Protein AF-A0A9W9GB72-F1 (afdb_monomer_lite)

Foldseek 3Di:
DDLVVLVVVLVVVVVPPPDDDPVVCVVCVVVVVVSVVSVVVVVVVVVVVVVVVVPDDDDDDDDDDDDDDDDDDDDDDDDDDDDDDDDDDDDYDDDDDDDDDDDDPPPVVVCQCVLLVVLVVVCVPPVLVVVLCCVLPVPDQLQPPDPDPQPQAAVLLVLLVVCVVPVDLSSLLSVLLSLQVLQVVVQVVLCVPPVHGPLRVCLVPLPCVVPDLTCLVVVCVVVVRHHVPSVSSSVSNVLSSLLSSLCSLLVFNLLSSRCSNVVVSSVRGRSVCSNVSSVSQCVPPVSNVRRNVCRVVSVVSSVSSVVD

Organism: NCBI:txid1506179

Secondary structure (DSSP, 8-state):
--HHHHHHHHHHHHHT-TT--HHHHGGGHHHHHHHHHHHHHHHHHHHHHHHHHTS-------------------------------------------------SSHHHHSTTHHHHHHHHHHH-HHHHHHHHHHHHS---TT-S----GGGS-HHHHHHHHHHH--SHHHHHHHHHHHHHHHHHHHHHHHHHHSS-HHHHHHH-TTGGGS--TTHHHHHHHTTTT-S-HHHHHHHHHHHHHHHHHHHHHS-TTHHHHHTTTHHHHTTS-GGGHHHHHHHHHHSHHHHHHHHHTHHHHHHHHHHHHT-

Radius of gyration: 30.23 Å; chains: 1; bounding box: 96×57×76 Å

pLDDT: mean 77.35, std 20.56, range [31.19, 97.81]

Structure (mmCIF, N/CA/C/O backbone):
data_AF-A0A9W9GB72-F1
#
_entry.id   AF-A0A9W9GB72-F1
#
loop_
_atom_site.group_PDB
_atom_site.id
_atom_site.type_symbol
_atom_site.label_atom_id
_atom_site.label_alt_id
_atom_site.label_comp_id
_atom_site.label_asym_id
_atom_site.label_entity_id
_atom_site.label_seq_id
_atom_site.pdbx_PDB_ins_code
_atom_site.Cartn_x
_atom_site.Cartn_y
_atom_site.Cartn_z
_atom_site.occupancy
_atom_site.B_iso_or_equiv
_atom_site.auth_seq_id
_atom_site.auth_comp_id
_atom_site.auth_asym_id
_atom_site.auth_atom_id
_atom_site.pdbx_PDB_model_num
ATOM 1 N N . MET A 1 1 ? 32.145 22.417 34.546 1.00 51.00 1 MET A N 1
ATOM 2 C CA . MET A 1 1 ? 32.097 20.951 34.686 1.00 51.00 1 MET A CA 1
ATOM 3 C C . MET A 1 1 ? 32.916 20.355 33.568 1.00 51.00 1 MET A C 1
ATOM 5 O O . MET A 1 1 ? 32.681 20.709 32.418 1.00 51.00 1 MET A O 1
ATOM 9 N N . SER A 1 2 ? 33.914 19.546 33.909 1.00 64.12 2 SER A N 1
ATOM 10 C CA . SER A 1 2 ? 34.698 18.810 32.913 1.00 64.12 2 SER A CA 1
ATOM 11 C C . SER A 1 2 ? 33.844 17.694 32.295 1.00 64.12 2 SER A C 1
ATOM 13 O O . SER A 1 2 ? 32.962 17.154 32.960 1.00 64.12 2 SER A O 1
ATOM 15 N N . GLU A 1 3 ? 34.085 17.331 31.032 1.00 53.12 3 GLU A N 1
ATOM 16 C CA . GLU A 1 3 ? 33.365 16.229 30.359 1.00 53.12 3 GLU A CA 1
ATOM 17 C C . GLU A 1 3 ? 33.449 14.914 31.154 1.00 53.12 3 GLU A C 1
ATOM 19 O O . GLU A 1 3 ? 32.506 14.130 31.175 1.00 53.12 3 GLU A O 1
ATOM 24 N N . ILE A 1 4 ? 34.542 14.717 31.895 1.00 58.94 4 ILE A N 1
ATOM 25 C CA . ILE A 1 4 ? 34.758 13.560 32.768 1.00 58.94 4 ILE A CA 1
ATOM 26 C C . ILE A 1 4 ? 33.803 13.577 33.972 1.00 58.94 4 ILE A C 1
ATOM 28 O O . ILE A 1 4 ? 33.240 12.538 34.308 1.00 58.94 4 ILE A O 1
ATOM 32 N N . GLU A 1 5 ? 33.551 14.734 34.590 1.00 60.41 5 GLU A N 1
ATOM 33 C CA . GLU A 1 5 ? 32.570 14.845 35.685 1.00 60.41 5 GLU A CA 1
ATOM 34 C C . GLU A 1 5 ? 31.154 14.508 35.212 1.00 60.41 5 GLU A C 1
ATOM 36 O O . GLU A 1 5 ? 30.420 13.822 35.921 1.00 60.41 5 GLU A O 1
ATOM 41 N N . ALA A 1 6 ? 30.785 14.929 33.998 1.00 55.88 6 ALA A N 1
ATOM 42 C CA . ALA A 1 6 ? 29.478 14.620 33.423 1.00 55.88 6 ALA A CA 1
ATOM 43 C C . ALA A 1 6 ? 29.297 13.109 33.185 1.00 55.88 6 ALA A C 1
ATOM 45 O O . ALA A 1 6 ? 28.228 12.563 33.462 1.00 55.88 6 ALA A O 1
ATOM 46 N N . ILE A 1 7 ? 30.352 12.421 32.735 1.00 58.16 7 ILE A N 1
ATOM 47 C CA . ILE A 1 7 ? 30.353 10.966 32.523 1.00 58.16 7 ILE A CA 1
ATOM 48 C C . ILE A 1 7 ? 30.272 10.216 33.857 1.00 58.16 7 ILE A C 1
ATOM 50 O O . ILE A 1 7 ? 29.479 9.284 33.994 1.00 58.16 7 ILE A O 1
ATOM 54 N N . VAL A 1 8 ? 31.041 10.634 34.865 1.00 67.50 8 VAL A N 1
ATOM 55 C CA . VAL A 1 8 ? 31.007 10.018 36.202 1.00 67.50 8 VAL A CA 1
ATOM 56 C C . VAL A 1 8 ? 29.630 10.192 36.844 1.00 67.50 8 VAL A C 1
ATOM 58 O O . VAL A 1 8 ? 29.076 9.237 37.388 1.00 67.50 8 VAL A O 1
ATOM 61 N N . GLN A 1 9 ? 29.029 11.375 36.715 1.00 63.25 9 GLN A N 1
ATOM 62 C CA . GLN A 1 9 ? 27.701 11.652 37.253 1.00 63.25 9 GLN A CA 1
ATOM 63 C C . GLN A 1 9 ? 26.606 10.854 36.529 1.00 63.25 9 GLN A C 1
ATOM 65 O O . GLN A 1 9 ? 25.718 10.310 37.182 1.00 63.25 9 GLN A O 1
ATOM 70 N N . ALA A 1 10 ? 26.694 10.713 35.204 1.00 58.53 10 ALA A N 1
ATOM 71 C CA . ALA A 1 10 ? 25.788 9.870 34.426 1.00 58.53 10 ALA A CA 1
ATOM 72 C C . ALA A 1 10 ? 25.896 8.390 34.819 1.00 58.53 10 ALA A C 1
ATOM 74 O O . ALA A 1 10 ? 24.885 7.728 35.041 1.00 58.53 10 ALA A O 1
ATOM 75 N N . THR A 1 11 ? 27.120 7.887 34.978 1.00 63.50 11 THR A N 1
ATOM 76 C CA . THR A 1 11 ? 27.374 6.488 35.353 1.00 63.50 11 THR A CA 1
ATOM 77 C C . THR A 1 11 ? 26.864 6.186 36.765 1.00 63.50 11 THR A C 1
ATOM 79 O O . THR A 1 11 ? 26.326 5.109 37.004 1.00 63.50 11 THR A O 1
ATOM 82 N N . HIS A 1 12 ? 26.972 7.148 37.689 1.00 67.06 12 HIS A N 1
ATOM 83 C CA . HIS A 1 12 ? 26.445 7.028 39.050 1.00 67.06 12 HIS A CA 1
ATOM 84 C C . HIS A 1 12 ? 24.910 7.033 39.104 1.00 67.06 12 HIS A C 1
ATOM 86 O O . HIS A 1 12 ? 24.323 6.287 39.882 1.00 67.06 12 HIS A O 1
ATOM 92 N N . VAL A 1 13 ? 24.248 7.833 38.258 1.00 61.31 13 VAL A N 1
ATOM 93 C CA . VAL A 1 13 ? 22.780 7.810 38.139 1.00 61.31 13 VAL A CA 1
ATOM 94 C C . VAL A 1 13 ? 22.313 6.472 37.572 1.00 61.31 13 VAL A C 1
ATOM 96 O O . VAL A 1 13 ? 21.378 5.892 38.107 1.00 61.31 13 VAL A O 1
ATOM 99 N N . LEU A 1 14 ? 22.982 5.961 36.534 1.00 60.62 14 LEU A N 1
ATOM 100 C CA . LEU A 1 14 ? 22.607 4.713 35.863 1.00 60.62 14 LEU A CA 1
ATOM 101 C C . LEU A 1 14 ? 22.864 3.466 36.724 1.00 60.62 14 LEU A C 1
ATOM 103 O O . LEU A 1 14 ? 22.078 2.521 36.674 1.00 60.62 14 LEU A O 1
ATOM 107 N N . SER A 1 15 ? 23.917 3.459 37.549 1.00 63.50 15 SER A N 1
ATOM 108 C CA . SER A 1 15 ? 24.237 2.322 38.425 1.00 63.50 15 SER A CA 1
ATOM 109 C C . SER A 1 15 ? 23.285 2.164 39.617 1.00 63.50 15 SER A C 1
ATOM 111 O O . SER A 1 15 ? 23.251 1.097 40.227 1.00 63.50 15 SER A O 1
ATOM 113 N N . GLY A 1 16 ? 22.477 3.187 39.922 1.00 58.75 16 GLY A N 1
ATOM 114 C CA . GLY A 1 16 ? 21.426 3.135 40.940 1.00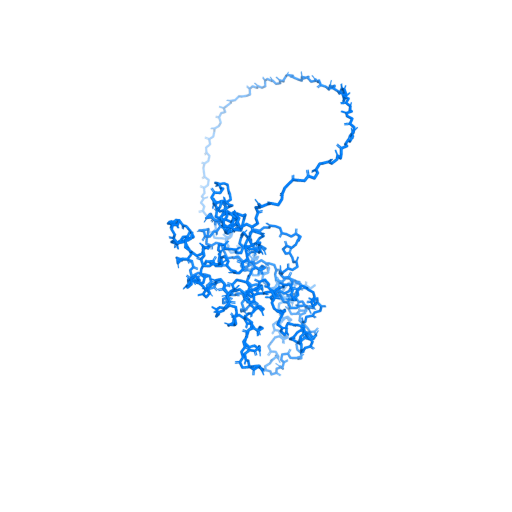 58.75 16 GLY A CA 1
ATOM 115 C C . GLY A 1 16 ? 20.066 2.615 40.450 1.00 58.75 16 GLY A C 1
ATOM 116 O O . GLY A 1 16 ? 19.172 2.431 41.271 1.00 58.75 16 GLY A O 1
ATOM 117 N N . LEU A 1 17 ? 19.878 2.373 39.144 1.00 63.66 17 LEU A N 1
ATOM 118 C CA . LEU A 1 17 ? 18.561 2.091 38.540 1.00 63.66 17 LEU A CA 1
ATOM 119 C C . LEU A 1 17 ? 18.172 0.598 38.522 1.00 63.66 17 LEU A C 1
ATOM 121 O O . LEU A 1 17 ? 17.411 0.178 37.653 1.00 63.66 17 LEU A O 1
ATOM 125 N N . SER A 1 18 ? 18.677 -0.237 39.436 1.00 55.97 18 SER A N 1
ATOM 126 C CA . SER A 1 18 ? 18.519 -1.699 39.323 1.00 55.97 18 SER A CA 1
ATOM 127 C C . SER A 1 18 ? 17.080 -2.224 39.454 1.00 55.97 18 SER A C 1
ATOM 129 O O . SER A 1 18 ? 16.856 -3.394 39.154 1.00 55.97 18 SER A O 1
ATOM 131 N N . VAL A 1 19 ? 16.095 -1.393 39.820 1.00 59.12 19 VAL A N 1
ATOM 132 C CA . VAL A 1 19 ? 14.662 -1.742 39.784 1.00 59.12 19 VAL A CA 1
ATOM 133 C C . VAL A 1 19 ? 13.815 -0.481 39.564 1.00 59.12 19 VAL A C 1
ATOM 135 O O . VAL A 1 19 ? 13.293 0.090 40.518 1.00 59.12 19 VAL A O 1
ATOM 138 N N . ILE A 1 20 ? 13.689 -0.005 38.324 1.00 57.97 20 ILE A N 1
ATOM 139 C CA . ILE A 1 20 ? 12.803 1.126 38.003 1.00 57.97 20 ILE A CA 1
ATOM 140 C C . ILE A 1 20 ? 11.888 0.743 36.841 1.00 57.97 20 ILE A C 1
ATOM 142 O O . ILE A 1 20 ? 12.339 0.216 35.824 1.00 57.97 20 ILE A O 1
ATOM 146 N N . ASN A 1 21 ? 10.587 0.975 37.017 1.00 61.31 21 ASN A N 1
ATOM 147 C CA . ASN A 1 21 ? 9.590 0.744 35.983 1.00 61.31 21 ASN A CA 1
ATOM 148 C C . ASN A 1 21 ? 9.793 1.781 34.867 1.00 61.31 21 ASN A C 1
ATOM 150 O O . ASN A 1 21 ? 10.059 2.946 35.145 1.00 61.31 21 ASN A O 1
ATOM 154 N N . ILE A 1 22 ? 9.650 1.387 33.599 1.00 59.00 22 ILE A N 1
ATOM 155 C CA . ILE A 1 22 ? 9.826 2.273 32.430 1.00 59.00 22 ILE A CA 1
ATOM 156 C C . ILE A 1 22 ? 8.974 3.554 32.555 1.00 59.00 22 ILE A C 1
ATOM 158 O O . ILE A 1 22 ? 9.394 4.626 32.123 1.00 59.00 22 ILE A O 1
ATOM 162 N N . GLN A 1 23 ? 7.819 3.459 33.223 1.00 62.88 23 GLN A N 1
ATOM 163 C CA . GLN A 1 23 ? 6.937 4.587 33.550 1.00 62.88 23 GLN A CA 1
ATOM 164 C C . GLN A 1 23 ? 7.628 5.691 34.376 1.00 62.88 23 GLN A C 1
ATOM 166 O O . GLN A 1 23 ? 7.399 6.874 34.132 1.00 62.88 23 GLN A O 1
ATOM 171 N N . ASP A 1 24 ? 8.521 5.332 35.299 1.00 59.66 24 ASP A N 1
ATOM 172 C CA . ASP A 1 24 ? 9.206 6.278 36.192 1.00 59.66 24 ASP A CA 1
ATOM 173 C C . ASP A 1 24 ? 10.352 7.028 35.484 1.00 59.66 24 ASP A C 1
ATOM 175 O O . ASP A 1 24 ? 10.862 8.033 35.984 1.00 59.66 24 ASP A O 1
ATOM 179 N N . LEU A 1 25 ? 10.763 6.551 34.302 1.00 60.84 25 LEU A N 1
ATOM 180 C CA . LEU A 1 25 ? 11.842 7.132 33.499 1.00 60.84 25 LEU A CA 1
ATOM 181 C C . LEU A 1 25 ? 11.336 8.135 32.451 1.00 60.84 25 LEU A C 1
ATOM 183 O O . LEU A 1 25 ? 12.127 8.949 31.968 1.00 60.84 25 LEU A O 1
ATOM 187 N N . LEU A 1 26 ? 10.032 8.137 32.144 1.00 63.62 26 LEU A N 1
ATOM 188 C CA . LEU A 1 26 ? 9.411 9.045 31.168 1.00 63.62 26 LEU A CA 1
ATOM 189 C C . LEU A 1 26 ? 9.708 10.535 31.435 1.00 63.62 26 LEU A C 1
ATOM 191 O O . LEU A 1 26 ? 10.087 11.236 30.493 1.00 63.62 26 LEU A O 1
ATOM 195 N N . PRO A 1 27 ? 9.649 11.051 32.682 1.00 68.56 27 PRO A N 1
ATOM 196 C CA . PRO A 1 27 ? 9.966 12.458 32.948 1.00 68.56 27 PRO A CA 1
ATOM 197 C C . PRO A 1 27 ? 11.437 12.820 32.688 1.00 68.56 27 PRO A C 1
ATOM 199 O O . PRO A 1 27 ? 11.771 13.993 32.510 1.00 68.56 27 PRO A O 1
ATOM 202 N N . TYR A 1 28 ? 12.327 11.825 32.675 1.00 60.66 28 TYR A N 1
ATOM 203 C CA . TYR A 1 28 ? 13.770 12.002 32.528 1.00 60.66 28 TYR A CA 1
ATOM 204 C C . TYR A 1 28 ? 14.277 11.670 31.120 1.00 60.66 28 TYR A C 1
ATOM 206 O O . TYR A 1 28 ? 15.471 11.841 30.869 1.00 60.66 28 TYR A O 1
ATOM 214 N N . GLN A 1 29 ? 13.397 11.268 30.195 1.00 69.69 29 GLN A N 1
ATOM 215 C CA . GLN A 1 29 ? 13.743 10.827 28.839 1.00 69.69 29 GLN A CA 1
ATOM 216 C C . GLN A 1 29 ? 14.656 11.823 28.111 1.00 69.69 29 GLN A C 1
ATOM 218 O O . GLN A 1 29 ? 15.765 11.472 27.718 1.00 69.69 29 GLN A O 1
ATOM 223 N N . ASN A 1 30 ? 14.261 13.097 28.041 1.00 64.75 30 ASN A N 1
ATOM 224 C CA . ASN A 1 30 ? 15.061 14.140 27.388 1.00 64.75 30 ASN A CA 1
ATOM 225 C C . ASN A 1 30 ? 16.452 14.309 28.020 1.00 64.75 30 ASN A C 1
ATOM 227 O O . ASN A 1 30 ? 17.424 14.637 27.339 1.00 64.75 30 ASN A O 1
ATOM 231 N N . LYS A 1 31 ? 16.564 14.099 29.338 1.00 66.19 31 LYS A N 1
ATOM 232 C CA . LYS A 1 31 ? 17.837 14.205 30.057 1.00 66.19 31 LYS A CA 1
ATOM 233 C C . LYS A 1 31 ? 18.728 12.998 29.759 1.00 66.19 31 LYS A C 1
ATOM 235 O O . LYS A 1 31 ? 19.913 13.193 29.517 1.00 66.19 31 LYS A O 1
ATOM 240 N N . LEU A 1 32 ? 18.153 11.796 29.710 1.00 71.06 32 LEU A N 1
ATOM 241 C CA . LEU A 1 32 ? 18.848 10.557 29.353 1.00 71.06 32 LEU A CA 1
ATOM 242 C C . LEU A 1 32 ? 19.325 10.569 27.895 1.00 71.06 32 LEU A C 1
ATOM 244 O O . LEU A 1 32 ? 20.489 10.272 27.641 1.00 71.06 32 LEU A O 1
ATOM 248 N N . GLU A 1 33 ? 18.484 10.998 26.954 1.00 73.69 33 GLU A N 1
ATOM 249 C CA . GLU A 1 33 ? 18.849 11.136 25.537 1.00 73.69 33 GLU A CA 1
ATOM 250 C C . GLU A 1 33 ? 19.964 12.167 25.330 1.00 73.69 33 GLU A C 1
ATOM 252 O O . GLU A 1 33 ? 20.905 11.940 24.568 1.00 73.69 33 GLU A O 1
ATOM 257 N N . ASN A 1 34 ? 19.906 13.298 26.040 1.00 71.31 34 ASN A N 1
ATOM 258 C CA . ASN A 1 34 ? 20.969 14.295 25.972 1.00 71.31 34 ASN A CA 1
ATOM 259 C C . ASN A 1 34 ? 22.286 13.755 26.557 1.00 71.31 34 ASN A C 1
ATOM 261 O O . ASN A 1 34 ? 23.353 13.971 25.986 1.00 71.31 34 ASN A O 1
ATOM 265 N N . THR A 1 35 ? 22.222 13.006 27.661 1.00 72.12 35 THR A N 1
ATOM 266 C CA . THR A 1 35 ? 23.387 12.328 28.243 1.00 72.12 35 THR A CA 1
ATOM 267 C C . THR A 1 35 ? 23.973 11.279 27.295 1.00 72.12 35 THR A C 1
ATOM 269 O O . THR A 1 35 ? 25.194 11.230 27.143 1.00 72.12 35 THR A O 1
ATOM 272 N N . LEU A 1 36 ? 23.136 10.499 26.607 1.00 75.69 36 LEU A N 1
ATOM 273 C CA . LEU A 1 36 ? 23.572 9.524 25.605 1.00 75.69 36 LEU A CA 1
ATOM 274 C C . LEU A 1 36 ? 24.300 10.211 24.440 1.00 75.69 36 LEU A C 1
ATOM 276 O O . LEU A 1 36 ? 25.423 9.836 24.116 1.00 75.69 36 LEU A O 1
ATOM 280 N N . ARG A 1 37 ? 23.736 11.297 23.895 1.00 74.56 37 ARG A N 1
ATOM 281 C CA . ARG A 1 37 ? 24.378 12.085 22.826 1.00 74.56 37 ARG A CA 1
ATOM 282 C C . ARG A 1 37 ? 25.728 12.668 23.241 1.00 74.56 37 ARG A C 1
ATOM 284 O O . ARG A 1 37 ? 26.631 12.786 22.414 1.00 74.56 37 ARG A O 1
ATOM 291 N N . ILE A 1 38 ? 25.870 13.079 24.503 1.00 73.94 38 ILE A N 1
ATOM 292 C CA . ILE A 1 38 ? 27.152 13.560 25.037 1.00 73.94 38 ILE A CA 1
ATOM 293 C C . ILE A 1 38 ? 28.161 12.408 25.077 1.00 73.94 38 ILE A C 1
ATOM 295 O O . ILE A 1 38 ? 29.280 12.577 24.599 1.00 73.94 38 ILE A O 1
ATOM 299 N N . LEU A 1 39 ? 27.755 11.235 25.573 1.00 69.81 39 LEU A N 1
ATOM 300 C CA . LEU A 1 39 ? 28.609 10.047 25.630 1.00 69.81 39 LEU A CA 1
ATOM 301 C C . LEU A 1 39 ? 29.078 9.607 24.240 1.00 69.81 39 LEU A C 1
ATOM 303 O O . LEU A 1 39 ? 30.273 9.394 24.057 1.00 69.81 39 LEU A O 1
ATOM 307 N N . GLU A 1 40 ? 28.179 9.537 23.259 1.00 77.81 40 GLU A N 1
ATOM 308 C CA . GLU A 1 40 ? 28.503 9.170 21.873 1.00 77.81 40 GLU A CA 1
ATOM 309 C C . GLU A 1 40 ? 29.536 10.124 21.262 1.00 77.81 40 GLU A C 1
ATOM 311 O O . GLU A 1 40 ? 30.558 9.686 20.731 1.00 77.81 40 GLU A O 1
ATOM 316 N N . ARG A 1 41 ? 29.339 11.440 21.423 1.00 75.19 41 ARG A N 1
ATOM 317 C CA . ARG A 1 41 ? 30.297 12.451 20.946 1.00 75.19 41 ARG A CA 1
ATOM 318 C C . ARG A 1 41 ? 31.658 12.330 21.623 1.00 75.19 41 ARG A C 1
ATOM 320 O O . ARG A 1 41 ? 32.685 12.478 20.958 1.00 75.19 41 ARG A O 1
ATOM 327 N N . SER A 1 42 ? 31.686 12.069 22.928 1.00 72.75 42 SER A N 1
ATOM 328 C CA . SER A 1 42 ? 32.937 11.862 23.659 1.00 72.75 42 SER A CA 1
ATOM 329 C C . SER A 1 42 ? 33.659 10.594 23.191 1.00 72.75 42 SER A C 1
ATOM 331 O O . SER A 1 42 ? 34.879 10.612 23.027 1.00 72.75 42 SER A O 1
ATOM 333 N N . LEU A 1 43 ? 32.924 9.517 22.905 1.00 74.06 43 LEU A N 1
ATOM 334 C CA . LEU A 1 43 ? 33.476 8.256 22.404 1.00 74.06 43 LEU A CA 1
ATOM 335 C C . LEU A 1 43 ? 34.063 8.419 20.994 1.00 74.06 43 LEU A C 1
ATOM 337 O O . LEU A 1 43 ? 35.201 8.013 20.748 1.00 74.06 43 LEU A O 1
ATOM 341 N N . GLU A 1 44 ? 33.358 9.122 20.104 1.00 77.19 44 GLU A N 1
ATOM 342 C CA . GLU A 1 44 ? 33.871 9.492 18.780 1.00 77.19 44 GLU A CA 1
ATOM 343 C C . GLU A 1 44 ? 35.139 10.352 18.869 1.00 77.19 44 GLU A C 1
ATOM 345 O O . GLU A 1 44 ? 36.095 10.151 18.113 1.00 77.19 44 GLU A O 1
ATOM 350 N N . ALA A 1 45 ? 35.181 11.311 19.799 1.00 74.56 45 ALA A N 1
ATOM 351 C CA . ALA A 1 45 ? 36.346 12.165 20.004 1.00 74.56 45 ALA A CA 1
ATOM 352 C C . ALA A 1 45 ? 37.571 11.365 20.485 1.00 74.56 45 ALA A C 1
ATOM 354 O O . ALA A 1 45 ? 38.688 11.601 20.010 1.00 74.56 45 ALA A O 1
ATOM 355 N N . ILE A 1 46 ? 37.372 10.386 21.374 1.00 75.00 46 ILE A N 1
ATOM 356 C CA . ILE A 1 46 ? 38.424 9.466 21.836 1.00 75.00 46 ILE A CA 1
ATOM 357 C C . ILE A 1 46 ? 38.925 8.596 20.675 1.00 75.00 46 ILE A C 1
ATOM 359 O O . ILE A 1 46 ? 40.135 8.470 20.475 1.00 75.00 46 ILE A O 1
ATOM 363 N N . GLN A 1 47 ? 38.019 8.054 19.860 1.00 74.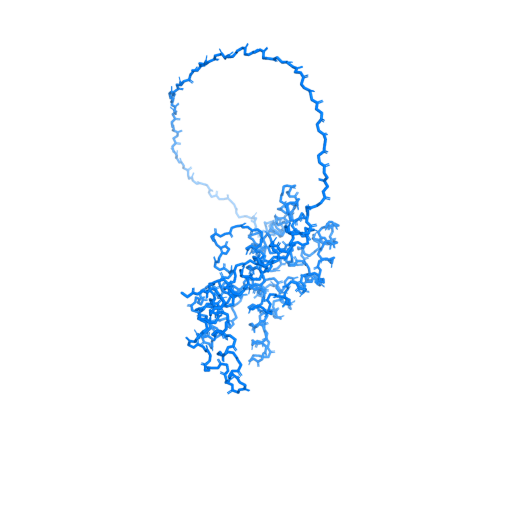44 47 GLN A N 1
ATOM 364 C CA . GLN A 1 47 ? 38.363 7.190 18.728 1.00 74.44 47 GLN A CA 1
ATOM 365 C C . GLN A 1 47 ? 39.125 7.949 17.626 1.00 74.44 47 GLN A C 1
ATOM 367 O O . GLN A 1 47 ? 40.108 7.442 17.073 1.00 74.44 47 GLN A O 1
ATOM 372 N N . ARG A 1 48 ? 38.756 9.212 17.365 1.00 75.94 48 ARG A N 1
ATOM 373 C CA . ARG A 1 48 ? 39.505 10.105 16.461 1.00 75.94 48 ARG A CA 1
ATOM 374 C C . ARG A 1 48 ? 40.902 10.428 16.995 1.00 75.94 48 ARG A C 1
ATOM 376 O O . ARG A 1 48 ? 41.860 10.386 16.225 1.00 75.94 48 ARG A O 1
ATOM 383 N N . ARG A 1 49 ? 41.054 10.688 18.301 1.00 73.50 49 ARG A N 1
ATOM 384 C CA . ARG A 1 49 ? 42.375 10.922 18.922 1.00 73.50 49 ARG A CA 1
ATOM 385 C C . ARG A 1 49 ? 43.266 9.677 18.893 1.00 73.50 49 ARG A C 1
ATOM 387 O O . ARG A 1 49 ? 44.451 9.792 18.594 1.00 73.50 49 ARG A O 1
ATOM 394 N N . SER A 1 50 ? 42.704 8.491 19.128 1.00 67.38 50 SER A N 1
ATOM 395 C CA . SER A 1 50 ? 43.423 7.210 19.025 1.00 67.38 50 SER A CA 1
ATOM 396 C C . SER A 1 50 ? 43.928 6.938 17.596 1.00 67.38 50 SER A C 1
ATOM 398 O O . SER A 1 50 ? 45.064 6.496 17.399 1.00 67.38 50 SER A O 1
ATOM 400 N N . SER A 1 51 ? 43.130 7.310 16.590 1.00 68.56 51 SER A N 1
ATOM 401 C CA . SER A 1 51 ? 43.492 7.184 15.171 1.00 68.56 51 SER A CA 1
ATOM 402 C C . SER A 1 51 ? 44.620 8.140 14.756 1.00 68.56 51 SER A C 1
ATOM 404 O O . SER A 1 51 ? 45.463 7.781 13.938 1.00 68.56 51 SER A O 1
ATOM 406 N N . GLN A 1 52 ? 44.691 9.339 15.347 1.00 60.47 52 GLN A N 1
ATOM 407 C CA . GLN A 1 52 ? 45.768 10.304 15.083 1.00 60.47 52 GLN A CA 1
ATOM 408 C C . GLN A 1 52 ? 47.097 9.935 15.759 1.00 60.47 52 GLN A C 1
ATOM 410 O O . GLN A 1 52 ? 48.159 10.194 15.197 1.00 60.47 52 GLN A O 1
ATOM 415 N N . LEU A 1 53 ? 47.058 9.283 16.924 1.00 56.03 53 LEU A N 1
ATOM 416 C CA . LEU A 1 53 ? 48.260 8.806 17.623 1.00 56.03 53 LEU A CA 1
ATOM 417 C C . LEU A 1 53 ? 48.917 7.593 16.940 1.00 56.03 53 LEU A C 1
ATOM 419 O O . LEU A 1 53 ? 50.108 7.365 17.124 1.00 56.03 53 LEU A O 1
ATOM 423 N N . SER A 1 54 ? 48.174 6.858 16.107 1.00 53.44 54 SER A N 1
ATOM 424 C CA . SER A 1 54 ? 48.669 5.666 15.397 1.00 53.44 54 SER A CA 1
ATOM 425 C C . SER A 1 54 ? 49.274 5.968 14.012 1.00 53.44 54 SER A C 1
ATOM 427 O O . SER A 1 54 ? 49.801 5.069 13.362 1.00 53.44 54 SER A O 1
ATOM 429 N N . GLY A 1 55 ? 49.207 7.223 13.544 1.00 49.84 55 GLY A N 1
ATOM 430 C CA . GLY A 1 55 ? 49.540 7.611 12.165 1.00 49.84 55 GLY A CA 1
ATOM 431 C C . GLY A 1 55 ? 50.873 8.336 11.942 1.00 49.84 55 GLY A C 1
ATOM 432 O O . GLY A 1 55 ? 51.120 8.775 10.823 1.00 49.84 55 GLY A O 1
ATOM 433 N N . SER A 1 56 ? 51.736 8.499 12.951 1.00 42.72 56 SER A N 1
ATOM 434 C CA . SER A 1 56 ? 52.950 9.324 12.815 1.00 42.72 56 SER A CA 1
ATOM 435 C C . SER A 1 56 ? 54.224 8.616 13.272 1.00 42.72 56 SER A C 1
ATOM 437 O O . SER A 1 56 ? 54.739 8.880 14.352 1.00 42.72 56 SER A O 1
ATOM 439 N N . VAL A 1 57 ? 54.765 7.751 12.407 1.00 44.09 57 VAL A N 1
ATOM 440 C CA . VAL A 1 57 ? 56.217 7.536 12.293 1.00 44.09 57 VAL A CA 1
ATOM 441 C C . VAL A 1 57 ? 56.560 7.268 10.825 1.00 44.09 57 VAL A C 1
ATOM 443 O O . VAL A 1 57 ? 56.382 6.155 10.338 1.00 44.09 57 VAL A O 1
ATOM 446 N N . LYS A 1 58 ? 57.104 8.270 10.125 1.00 37.09 58 LYS A N 1
ATOM 447 C CA . LYS A 1 58 ? 58.221 8.066 9.184 1.00 37.09 58 LYS A CA 1
ATOM 448 C C . LYS A 1 58 ? 58.951 9.386 8.886 1.00 37.09 58 LYS A C 1
ATOM 450 O O . LYS A 1 58 ? 58.289 10.418 8.786 1.00 37.09 58 LYS A O 1
ATOM 455 N N . PRO A 1 59 ? 60.294 9.380 8.768 1.00 42.56 59 PRO A N 1
ATOM 456 C CA . PRO A 1 59 ? 61.094 10.595 8.702 1.00 42.56 59 PRO A CA 1
ATOM 457 C C . PRO A 1 59 ? 61.249 11.137 7.275 1.00 42.56 59 PRO A C 1
ATOM 459 O O . PRO A 1 59 ? 61.259 10.399 6.293 1.00 42.56 59 PRO A O 1
ATOM 462 N N . SER A 1 60 ? 61.411 12.458 7.240 1.00 39.53 60 SER A N 1
ATOM 463 C CA . SER A 1 60 ? 61.783 13.352 6.138 1.00 39.53 60 SER A CA 1
ATOM 464 C C . SER A 1 60 ? 62.962 12.875 5.281 1.00 39.53 60 SER A C 1
ATOM 466 O O . SER A 1 60 ? 63.895 12.305 5.831 1.00 39.53 60 SER A O 1
ATOM 468 N N . LEU A 1 61 ? 62.960 13.237 3.987 1.00 35.84 61 LEU A N 1
ATOM 469 C CA . LEU A 1 61 ? 64.103 13.838 3.273 1.00 35.84 61 LEU A CA 1
ATOM 470 C C . LEU A 1 61 ? 63.611 14.527 1.972 1.00 35.84 61 LEU A C 1
ATOM 472 O O . LEU A 1 61 ? 63.124 13.888 1.044 1.00 35.84 61 LEU A O 1
ATOM 476 N N . ARG A 1 62 ? 63.724 15.862 1.935 1.00 38.97 62 ARG A N 1
ATOM 477 C CA . ARG A 1 62 ? 63.768 16.746 0.737 1.00 38.97 62 ARG A CA 1
ATOM 478 C C . ARG A 1 62 ? 65.185 16.655 0.100 1.00 38.97 62 ARG A C 1
ATOM 480 O O . ARG A 1 62 ? 66.041 16.142 0.827 1.00 38.97 62 ARG A O 1
ATOM 487 N N . PRO A 1 63 ? 65.529 17.191 -1.115 1.00 51.84 63 PRO A N 1
ATOM 488 C CA . PRO A 1 63 ? 65.165 18.554 -1.576 1.00 51.84 63 PRO A CA 1
ATOM 489 C C . PRO A 1 63 ? 65.1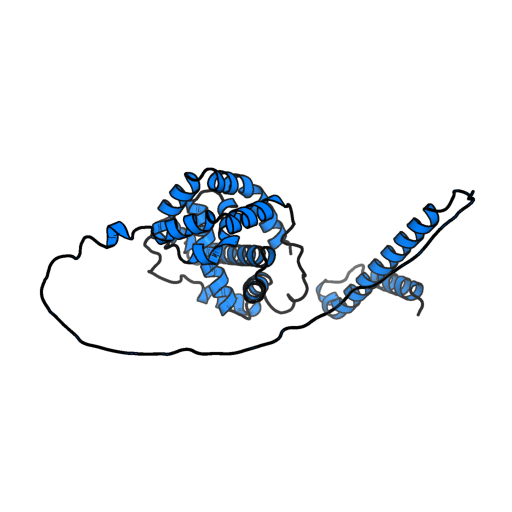81 18.917 -3.106 1.00 51.84 63 PRO A C 1
ATOM 491 O O . PRO A 1 63 ? 65.583 18.136 -3.957 1.00 51.84 63 PRO A O 1
ATOM 494 N N . TYR A 1 64 ? 64.814 20.192 -3.361 1.00 31.33 64 TYR A N 1
ATOM 495 C CA . TYR A 1 64 ? 65.123 21.136 -4.475 1.00 31.33 64 TYR A CA 1
ATOM 496 C C . TYR A 1 64 ? 64.184 21.335 -5.704 1.00 31.33 64 TYR A C 1
ATOM 498 O O . TYR A 1 64 ? 63.855 20.413 -6.439 1.00 31.33 64 TYR A O 1
ATOM 506 N N . SER A 1 65 ? 63.803 22.620 -5.875 1.00 36.84 65 SER A N 1
ATOM 507 C CA . SER A 1 65 ? 63.038 23.366 -6.920 1.00 36.84 65 SER A CA 1
ATOM 508 C C . SER A 1 65 ? 63.921 23.737 -8.152 1.00 36.84 65 SER A C 1
ATOM 510 O O . SER A 1 65 ? 65.029 23.200 -8.179 1.00 36.84 65 SER A O 1
ATOM 512 N N . PRO A 1 66 ? 63.616 24.686 -9.100 1.00 51.00 66 PRO A N 1
ATOM 513 C CA . PRO A 1 66 ? 62.468 25.608 -9.381 1.00 51.00 66 PRO A CA 1
ATOM 514 C C . PRO A 1 66 ? 62.005 25.557 -10.884 1.00 51.00 66 PRO A C 1
ATOM 516 O O . PRO A 1 66 ? 62.501 24.722 -11.627 1.00 51.00 66 PRO A O 1
ATOM 519 N N . THR A 1 67 ? 61.037 26.284 -11.476 1.00 31.19 67 THR A N 1
ATOM 520 C CA . THR A 1 67 ? 60.849 27.734 -11.820 1.00 31.19 67 THR A CA 1
ATOM 521 C C . THR A 1 67 ? 59.693 27.725 -12.877 1.00 31.19 67 THR A C 1
ATOM 523 O O . THR A 1 67 ? 59.640 26.764 -13.637 1.00 31.19 67 THR A O 1
ATOM 526 N N . SER A 1 68 ? 58.655 28.572 -12.972 1.00 32.88 68 SER A N 1
ATOM 527 C CA . SER A 1 68 ? 58.582 29.969 -13.453 1.00 32.88 68 SER A CA 1
ATOM 528 C C . SER A 1 68 ? 57.097 30.322 -13.737 1.00 32.88 68 SER A C 1
ATOM 530 O O . SER A 1 68 ? 56.371 29.492 -14.280 1.00 32.88 68 SER A O 1
ATOM 532 N N . SER A 1 69 ? 56.673 31.550 -13.414 1.00 37.81 69 SER A N 1
ATOM 533 C CA . SER A 1 69 ? 55.442 32.257 -13.873 1.00 37.81 69 SER A CA 1
ATOM 534 C C . SER A 1 69 ? 55.657 32.862 -15.299 1.00 37.81 69 SER A C 1
ATOM 536 O O . SER A 1 69 ? 56.771 32.658 -15.792 1.00 37.81 69 SER A O 1
ATOM 538 N N . PRO A 1 70 ? 54.757 33.650 -15.970 1.00 50.62 70 PRO A N 1
ATOM 539 C CA . PRO A 1 70 ? 53.511 34.325 -15.524 1.00 50.62 70 PRO A CA 1
ATOM 540 C C . PRO A 1 70 ? 52.298 34.401 -16.519 1.00 50.62 70 PRO A C 1
ATOM 542 O O . PRO A 1 70 ? 52.378 33.935 -17.649 1.00 50.62 70 PRO A O 1
ATOM 545 N N . ASP A 1 71 ? 51.197 34.994 -16.007 1.00 41.31 71 ASP A N 1
ATOM 546 C CA . ASP A 1 71 ? 49.978 35.678 -16.560 1.00 41.31 71 ASP A CA 1
ATOM 547 C C . ASP A 1 71 ? 49.971 36.197 -18.035 1.00 41.31 71 ASP A C 1
ATOM 549 O O . ASP A 1 71 ? 51.060 36.257 -18.603 1.00 41.31 71 ASP A O 1
ATOM 553 N N . PRO A 1 72 ? 48.847 36.678 -18.677 1.00 53.00 72 PRO A N 1
ATOM 554 C CA . PRO A 1 72 ? 47.631 37.324 -18.101 1.00 53.00 72 PRO A CA 1
ATOM 555 C C . PRO A 1 72 ? 46.234 37.159 -18.814 1.00 53.00 72 PRO A C 1
ATOM 557 O O . PRO A 1 72 ? 46.134 36.930 -20.011 1.00 53.00 72 PRO A O 1
ATOM 560 N N . GLN A 1 73 ? 45.159 37.396 -18.036 1.00 43.66 73 GLN A N 1
ATOM 561 C CA . GLN A 1 73 ? 43.896 38.171 -18.258 1.00 43.66 73 GLN A CA 1
ATOM 562 C C . GLN A 1 73 ? 42.964 38.119 -19.528 1.00 43.66 73 GLN A C 1
ATOM 564 O O . GLN A 1 73 ? 43.361 37.678 -20.599 1.00 43.66 73 GLN A O 1
ATOM 569 N N . PRO A 1 74 ? 41.676 38.568 -19.380 1.00 64.12 74 PRO A N 1
ATOM 570 C CA . PRO A 1 74 ? 40.498 38.283 -20.233 1.00 64.12 74 PRO A CA 1
ATOM 571 C C . PRO A 1 74 ? 40.128 39.434 -21.209 1.00 64.12 74 PRO A C 1
ATOM 573 O O . PRO A 1 74 ? 40.901 40.383 -21.334 1.00 64.12 74 PRO A O 1
ATOM 576 N N . PRO A 1 75 ? 38.939 39.421 -21.868 1.00 52.91 75 PRO A N 1
ATOM 577 C CA . PRO A 1 75 ? 37.920 40.396 -21.436 1.00 52.91 75 PRO A CA 1
ATOM 578 C C . PRO A 1 75 ? 36.424 40.024 -21.606 1.00 52.91 75 PRO A C 1
ATOM 580 O O . PRO A 1 75 ? 36.014 39.164 -22.378 1.00 52.91 75 PRO A O 1
ATOM 583 N N . PHE A 1 76 ? 35.648 40.785 -20.831 1.00 39.84 76 PHE A N 1
ATOM 584 C CA . PHE A 1 76 ? 34.216 41.101 -20.805 1.00 39.84 76 PHE A CA 1
ATOM 585 C C . PHE A 1 76 ? 33.503 41.333 -22.155 1.00 39.84 76 PHE A C 1
ATOM 587 O O . PHE A 1 76 ? 34.134 41.805 -23.092 1.00 39.84 76 PHE A O 1
ATOM 594 N N . GLN A 1 77 ? 32.163 41.175 -22.167 1.00 39.00 77 GLN A N 1
ATOM 595 C CA . GLN A 1 77 ? 31.125 42.216 -22.435 1.00 39.00 77 GLN A CA 1
ATOM 596 C C . GLN A 1 77 ? 29.790 41.575 -22.895 1.00 39.00 77 GLN A C 1
ATOM 598 O O . GLN A 1 77 ? 29.779 40.737 -23.784 1.00 39.00 77 GLN A O 1
ATOM 603 N N . HIS A 1 78 ? 28.711 41.733 -22.113 1.00 34.81 78 HIS A N 1
ATOM 604 C CA . HIS A 1 78 ? 27.583 42.688 -22.255 1.00 34.81 78 HIS A CA 1
ATOM 605 C C . HIS A 1 78 ? 26.496 42.285 -23.268 1.00 34.81 78 HIS A C 1
ATOM 607 O O . HIS A 1 78 ? 26.788 41.986 -24.417 1.00 34.81 78 HIS A O 1
ATOM 613 N N . GLY A 1 79 ? 25.229 42.377 -22.841 1.00 34.78 79 GLY A N 1
ATOM 614 C CA . GLY A 1 79 ? 24.071 42.363 -23.738 1.00 34.78 79 GLY A CA 1
ATOM 615 C C . GLY A 1 79 ? 22.760 41.985 -23.051 1.00 34.78 79 GLY A C 1
ATOM 616 O O . GLY A 1 79 ? 22.269 40.878 -23.238 1.00 34.78 79 GLY A O 1
ATOM 617 N N . SER A 1 80 ? 22.221 42.893 -22.240 1.00 43.94 80 SER A N 1
ATOM 618 C CA . SER A 1 80 ? 20.791 42.935 -21.912 1.00 43.94 80 SER A CA 1
ATOM 619 C C . SER A 1 80 ? 20.014 43.381 -23.156 1.00 43.94 80 SER A C 1
ATOM 621 O O . SER A 1 80 ? 20.545 44.215 -23.878 1.00 43.94 80 SER A O 1
ATOM 623 N N . ASP A 1 81 ? 18.805 42.860 -23.389 1.00 38.81 81 ASP A N 1
ATOM 624 C CA . ASP A 1 81 ? 17.617 43.666 -23.729 1.00 38.81 81 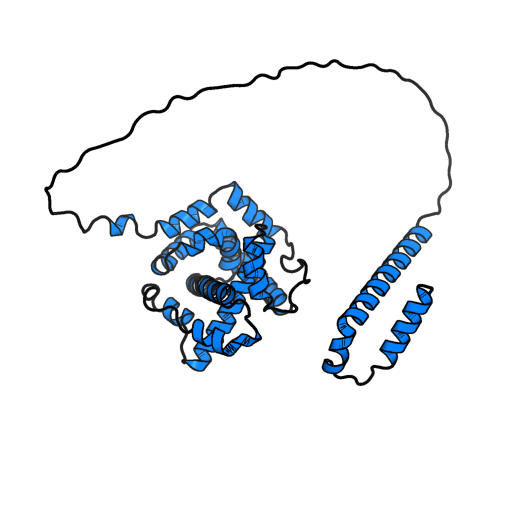ASP A CA 1
ATOM 625 C C . ASP A 1 81 ? 16.340 42.801 -23.864 1.00 38.81 81 ASP A C 1
ATOM 627 O O . ASP A 1 81 ? 16.295 41.760 -24.519 1.00 38.81 81 ASP A O 1
ATOM 631 N N . GLU A 1 82 ? 15.312 43.268 -23.156 1.00 40.22 82 GLU A N 1
ATOM 632 C CA . GLU A 1 82 ? 13.870 42.959 -23.183 1.00 40.22 82 GLU A CA 1
ATOM 633 C C . GLU A 1 82 ? 13.206 43.689 -24.398 1.00 40.22 82 GLU A C 1
ATOM 635 O O . GLU A 1 82 ? 13.932 44.324 -25.160 1.00 40.22 82 GLU A O 1
ATOM 640 N N . PRO A 1 83 ? 11.868 43.856 -24.553 1.00 48.84 83 PRO A N 1
ATOM 641 C CA . PRO A 1 83 ? 10.686 42.995 -24.356 1.00 48.84 83 PRO A CA 1
ATOM 642 C C . PRO A 1 83 ? 9.715 42.933 -25.585 1.00 48.84 83 PRO A C 1
ATOM 644 O O . PRO A 1 83 ? 9.738 43.788 -26.465 1.00 48.84 83 PRO A O 1
ATOM 647 N N . SER A 1 84 ? 8.705 42.040 -25.484 1.00 38.47 84 SER A N 1
ATOM 648 C CA . SER A 1 84 ? 7.298 42.177 -25.981 1.00 38.47 84 SER A CA 1
ATOM 649 C C . SER A 1 84 ? 6.979 42.078 -27.497 1.00 38.47 84 SER A C 1
ATOM 651 O O . SER A 1 84 ? 7.879 42.219 -28.314 1.00 38.47 84 SER A O 1
ATOM 653 N N . PRO A 1 85 ? 5.694 41.931 -27.939 1.00 52.50 85 PRO A N 1
ATOM 654 C CA . PRO A 1 85 ? 4.450 41.511 -27.262 1.00 52.50 85 PRO A CA 1
ATOM 655 C C . PRO A 1 85 ? 3.596 40.449 -28.025 1.00 52.50 85 PRO A C 1
ATOM 657 O O . PRO A 1 85 ? 3.814 40.105 -29.183 1.00 52.50 85 PRO A O 1
ATOM 660 N N . ARG A 1 86 ? 2.542 39.991 -27.328 1.00 43.50 86 ARG A N 1
ATOM 661 C CA . ARG A 1 86 ? 1.300 39.329 -27.799 1.00 43.50 86 ARG A CA 1
ATOM 662 C C . ARG A 1 86 ? 0.606 40.049 -28.980 1.00 43.50 86 ARG A C 1
ATOM 664 O O . ARG A 1 86 ? 0.775 41.255 -29.139 1.00 43.50 86 ARG A O 1
ATOM 671 N N . PRO A 1 87 ? -0.340 39.372 -29.664 1.00 50.88 87 PRO A N 1
ATOM 672 C CA . PRO A 1 87 ? -1.740 39.718 -29.390 1.00 50.88 87 PRO A CA 1
ATOM 673 C C . PRO A 1 87 ? -2.698 38.523 -29.255 1.00 50.88 87 PRO A C 1
ATOM 675 O O . PRO A 1 87 ? -2.474 37.413 -29.728 1.00 50.88 87 PRO A O 1
ATOM 678 N N . SER A 1 88 ? -3.775 38.830 -28.540 1.00 40.00 88 SER A N 1
ATOM 679 C CA . SER A 1 88 ? -4.963 38.043 -28.222 1.00 40.00 88 SER A CA 1
ATOM 680 C C . SER A 1 88 ? -5.955 37.970 -29.393 1.00 40.00 88 SER A C 1
ATOM 682 O O . SER A 1 88 ? -5.802 38.721 -30.355 1.00 40.00 88 SER A O 1
ATOM 684 N N . SER A 1 89 ? -7.031 37.187 -29.197 1.00 36.59 89 SER A N 1
ATOM 685 C CA . SER A 1 89 ? -8.399 37.241 -29.789 1.00 36.59 89 SER A CA 1
ATOM 686 C C . SER A 1 89 ? -8.797 35.848 -30.306 1.00 36.59 89 SER A C 1
ATOM 688 O O . SER A 1 89 ? -7.957 35.147 -30.843 1.00 36.59 89 SER A O 1
ATOM 690 N N . SER A 1 90 ? -10.019 35.335 -30.200 1.00 37.19 90 SER A N 1
ATOM 691 C CA . SER A 1 90 ? -11.287 35.850 -29.692 1.00 37.19 90 SER A CA 1
ATOM 692 C C . SER A 1 90 ? -12.200 34.656 -29.378 1.00 37.19 90 SER A C 1
ATOM 694 O O . SER A 1 90 ? -11.944 33.526 -29.793 1.00 37.19 90 SER A O 1
ATOM 696 N N . SER A 1 91 ? -13.270 34.937 -28.654 1.00 37.09 91 SER A N 1
ATOM 697 C CA . SER A 1 91 ? -14.255 34.004 -28.121 1.00 37.09 91 SER A CA 1
ATOM 698 C C . SER A 1 91 ? -15.460 33.792 -29.056 1.00 37.09 91 SER A C 1
ATOM 700 O O . SER A 1 91 ? -15.890 34.743 -29.700 1.00 37.09 91 SER A O 1
ATOM 702 N N . GLN A 1 92 ? -16.081 32.601 -28.932 1.00 35.72 92 GLN A N 1
ATOM 703 C CA . GLN A 1 92 ? -17.538 32.309 -29.015 1.00 35.72 92 GLN A CA 1
ATOM 704 C C . GLN A 1 92 ? -18.260 32.367 -30.395 1.00 35.72 92 GLN A C 1
ATOM 706 O O . GLN A 1 92 ? -17.708 32.891 -31.353 1.00 35.72 92 GLN A O 1
ATOM 711 N N . PRO A 1 93 ? -19.553 31.961 -30.505 1.00 55.28 93 PRO A N 1
ATOM 712 C CA . PRO A 1 93 ? -20.223 30.695 -30.118 1.00 55.28 93 PRO A CA 1
ATOM 713 C C . PRO A 1 93 ? -21.204 30.184 -31.227 1.00 55.28 93 PRO A C 1
ATOM 715 O O . PRO A 1 93 ? -21.404 30.879 -32.219 1.00 55.28 93 PRO A O 1
ATOM 718 N N . SER A 1 94 ? -21.873 29.026 -31.035 1.00 37.47 94 SER A N 1
ATOM 719 C CA . SER A 1 94 ? -23.326 28.755 -31.301 1.00 37.47 94 SER A CA 1
ATOM 720 C C . SER A 1 94 ? -23.648 27.291 -31.688 1.00 37.47 94 SER A C 1
ATOM 722 O O . SER A 1 94 ? -23.273 26.839 -32.760 1.00 37.47 94 SER A O 1
ATOM 724 N N . THR A 1 95 ? -24.289 26.581 -30.743 1.00 40.91 95 THR A N 1
ATOM 725 C CA . THR A 1 95 ? -25.547 25.768 -30.748 1.00 40.91 95 THR A CA 1
ATOM 726 C C . THR A 1 95 ? -26.165 25.187 -32.065 1.00 40.91 95 THR A C 1
ATOM 728 O O . THR A 1 95 ? -25.628 25.347 -33.150 1.00 40.91 95 THR A O 1
ATOM 731 N N . PRO A 1 96 ? -27.299 24.444 -32.010 1.00 51.06 96 PRO A N 1
ATOM 732 C CA . PRO A 1 96 ? -27.367 22.990 -31.828 1.00 51.06 96 PRO A CA 1
ATOM 733 C C . PRO A 1 96 ? -28.088 22.280 -33.003 1.00 51.06 96 PRO A C 1
ATOM 735 O O . PRO A 1 96 ? -28.958 22.859 -33.652 1.00 51.06 96 PRO A O 1
ATOM 738 N N . ARG A 1 97 ? -27.827 20.990 -33.246 1.00 38.97 97 ARG A N 1
ATOM 739 C CA . ARG A 1 97 ? -28.734 20.157 -34.057 1.00 38.97 97 ARG A CA 1
ATOM 740 C C . ARG A 1 97 ? -28.988 18.811 -33.394 1.00 38.97 97 ARG A C 1
ATOM 742 O O . ARG A 1 97 ? -28.062 18.134 -32.964 1.00 38.97 97 ARG A O 1
ATOM 749 N N . ALA A 1 98 ? -30.281 18.538 -33.267 1.00 44.09 98 ALA A N 1
ATOM 750 C CA . ALA A 1 98 ? -30.887 17.273 -32.903 1.00 44.09 98 ALA A CA 1
ATOM 751 C C . ALA A 1 98 ? -30.774 16.265 -34.060 1.00 44.09 98 ALA A C 1
ATOM 753 O O . ALA A 1 98 ? -30.403 16.658 -35.166 1.00 44.09 98 ALA A O 1
ATOM 754 N N . ASP A 1 99 ? -31.175 15.025 -33.760 1.00 40.12 99 ASP A N 1
ATOM 755 C CA . ASP A 1 99 ? -31.175 13.814 -34.600 1.00 40.12 99 ASP A CA 1
ATOM 756 C C . ASP A 1 99 ? -29.787 13.126 -34.565 1.00 40.12 99 ASP A C 1
ATOM 758 O O . ASP A 1 99 ? -28.776 13.738 -34.871 1.00 40.12 99 ASP A O 1
ATOM 762 N N . GLU A 1 100 ? -29.579 11.907 -34.057 1.00 43.88 100 GLU A N 1
ATOM 763 C CA . GLU A 1 100 ? -30.359 10.674 -34.175 1.00 43.88 100 GLU A CA 1
ATOM 764 C C . GLU A 1 100 ? -30.086 9.702 -33.009 1.00 43.88 100 GLU A C 1
ATOM 766 O O . GLU A 1 100 ? -28.973 9.555 -32.501 1.00 43.88 100 GLU A O 1
ATOM 771 N N . ARG A 1 101 ? -31.138 8.976 -32.620 1.00 46.53 101 ARG A N 1
ATOM 772 C CA . ARG A 1 101 ? -31.078 7.764 -31.797 1.00 46.53 101 ARG A CA 1
ATOM 773 C C . ARG A 1 101 ? -30.380 6.643 -32.573 1.00 46.53 101 ARG A C 1
ATOM 775 O O . ARG A 1 101 ? -30.968 6.143 -33.524 1.00 46.53 101 ARG A O 1
ATOM 782 N N . ASN A 1 102 ? -29.196 6.225 -32.125 1.00 46.75 102 ASN A N 1
ATOM 783 C CA . ASN A 1 102 ? -28.707 4.833 -32.055 1.00 46.75 102 ASN A CA 1
ATOM 784 C C . ASN A 1 102 ? -27.173 4.811 -32.016 1.00 46.75 102 ASN A C 1
ATOM 786 O O . ASN A 1 102 ? -26.524 4.664 -33.043 1.00 46.75 102 ASN A O 1
ATOM 790 N N . SER A 1 103 ? -26.587 4.905 -30.824 1.00 42.28 103 SER A N 1
ATOM 791 C CA . SER A 1 103 ? -25.267 4.328 -30.538 1.00 42.28 103 SER A CA 1
ATOM 792 C C . SER A 1 103 ? -25.036 4.394 -29.033 1.00 42.28 103 SER A C 1
ATOM 794 O O . SER A 1 103 ? -24.587 5.406 -28.507 1.00 42.28 103 SER A O 1
ATOM 796 N N . LEU A 1 104 ? -25.443 3.357 -28.305 1.00 45.88 104 LEU A N 1
ATOM 797 C CA . LEU A 1 104 ? -25.257 3.299 -26.848 1.00 45.88 104 LEU A CA 1
ATOM 798 C C . LEU A 1 104 ? -24.649 1.967 -26.395 1.00 45.88 104 LEU A C 1
ATOM 800 O O . LEU A 1 104 ? -24.789 1.585 -25.242 1.00 45.88 104 LEU A O 1
ATOM 804 N N . VAL A 1 105 ? -23.971 1.249 -27.300 1.00 46.94 105 VAL A N 1
ATOM 805 C CA . VAL A 1 105 ? -23.408 -0.084 -26.999 1.00 46.94 105 VAL A CA 1
ATOM 806 C C . VAL A 1 105 ? -21.941 -0.242 -27.442 1.00 46.94 105 VAL A C 1
ATOM 808 O O . VAL A 1 105 ? -21.378 -1.320 -27.306 1.00 46.94 105 VAL A O 1
ATOM 811 N N . SER A 1 106 ? -21.261 0.812 -27.910 1.00 43.84 106 SER A N 1
ATOM 812 C CA . SER A 1 106 ? -19.887 0.668 -28.440 1.00 43.84 106 SER A CA 1
ATOM 813 C C . SER A 1 106 ? -18.775 1.350 -27.630 1.00 43.84 106 SER A C 1
ATOM 815 O O . SER A 1 106 ? -17.616 1.019 -27.845 1.00 43.84 106 SER A O 1
ATOM 817 N N . ASP A 1 107 ? -19.084 2.211 -26.653 1.00 43.69 107 ASP A N 1
ATOM 818 C CA . ASP A 1 107 ? -18.050 3.005 -25.953 1.00 43.69 107 ASP A CA 1
ATOM 819 C C . ASP A 1 107 ? -17.475 2.350 -24.676 1.00 43.69 107 ASP A C 1
ATOM 821 O O . ASP A 1 107 ? -16.357 2.657 -24.256 1.00 43.69 107 ASP A O 1
ATOM 825 N N . GLU A 1 108 ? -18.190 1.414 -24.037 1.00 49.34 108 GLU A N 1
ATOM 826 C CA . GLU A 1 108 ? -17.679 0.758 -22.817 1.00 49.34 108 GLU A CA 1
ATOM 827 C C . GLU A 1 108 ? -16.596 -0.294 -23.102 1.00 49.34 108 GLU A C 1
ATOM 829 O O . GLU A 1 108 ? -15.737 -0.541 -22.252 1.00 49.34 108 GLU A O 1
ATOM 834 N N . SER A 1 109 ? -16.599 -0.890 -24.298 1.00 50.53 109 SER A N 1
ATOM 835 C CA . SER A 1 109 ? -15.638 -1.933 -24.672 1.00 50.53 109 SER A CA 1
ATOM 836 C C . SER A 1 109 ? -14.255 -1.367 -25.007 1.00 50.53 109 SER A C 1
ATOM 838 O O . SER A 1 109 ? -13.249 -2.015 -24.718 1.00 50.53 109 SER A O 1
ATOM 840 N N . GLU A 1 110 ? -14.173 -0.171 -25.599 1.00 52.81 110 GLU A N 1
ATOM 841 C CA . GLU A 1 110 ? -12.886 0.425 -25.993 1.00 52.81 110 GLU A CA 1
ATOM 842 C C . GLU A 1 110 ? -12.171 1.129 -24.829 1.00 52.81 110 GLU A C 1
ATOM 844 O O . GLU A 1 110 ? -10.943 1.239 -24.822 1.00 52.81 110 GLU A O 1
ATOM 849 N N . ASN A 1 111 ? -12.915 1.528 -23.791 1.00 64.75 111 ASN A N 1
ATOM 850 C CA . ASN A 1 111 ? -12.369 2.207 -22.613 1.00 64.75 111 ASN A CA 1
ATOM 851 C C . ASN A 1 111 ? -12.075 1.258 -21.431 1.00 64.75 111 ASN A C 1
ATOM 853 O O . ASN A 1 111 ? -11.611 1.690 -20.369 1.00 64.75 111 ASN A O 1
ATOM 857 N N . LEU A 1 112 ? -12.335 -0.046 -21.588 1.00 72.00 112 LEU A N 1
ATOM 858 C CA . LEU A 1 112 ? -12.045 -1.040 -20.561 1.00 72.00 112 LEU A CA 1
ATOM 859 C C . LEU A 1 112 ? -10.522 -1.167 -20.371 1.00 72.00 112 LEU A C 1
ATOM 861 O O . LEU A 1 112 ? -9.779 -1.525 -21.286 1.00 72.00 112 LEU A O 1
ATOM 865 N N . GLY A 1 113 ? -10.043 -0.851 -19.166 1.00 83.56 113 GLY A N 1
ATOM 866 C CA . GLY A 1 113 ? -8.630 -0.986 -18.810 1.00 83.56 113 GLY A CA 1
ATOM 867 C C . GLY A 1 113 ? -7.703 0.137 -19.277 1.00 83.56 113 GLY A C 1
ATOM 868 O O . GLY A 1 113 ? -6.481 -0.034 -19.227 1.00 83.56 113 GLY A O 1
ATOM 869 N N . SER A 1 114 ? -8.235 1.278 -19.731 1.00 92.19 114 SER A N 1
ATOM 870 C CA . SER A 1 114 ? -7.418 2.443 -20.106 1.00 92.19 114 SER A CA 1
ATOM 871 C C . SER A 1 114 ? -6.546 2.949 -18.946 1.00 92.19 114 SER A C 1
ATOM 873 O O . SER A 1 114 ? -5.397 3.334 -19.150 1.00 92.19 114 SER A O 1
ATOM 875 N N . ASP A 1 115 ? -7.039 2.851 -17.713 1.00 93.62 115 ASP A N 1
ATOM 876 C CA . ASP A 1 115 ? -6.323 3.159 -16.473 1.00 93.62 115 ASP A CA 1
ATOM 877 C C . ASP A 1 115 ? -5.156 2.194 -16.179 1.00 93.62 115 ASP A C 1
ATOM 879 O O . ASP A 1 115 ? -4.052 2.642 -15.863 1.00 93.62 115 ASP A O 1
ATOM 883 N N . ALA A 1 116 ? -5.359 0.884 -16.335 1.00 94.06 116 ALA A N 1
ATOM 884 C CA . ALA A 1 116 ? -4.324 -0.136 -16.172 1.00 94.06 116 ALA A CA 1
ATOM 885 C C . ALA A 1 116 ? -3.216 0.027 -17.224 1.00 94.06 116 ALA A C 1
ATOM 887 O O . ALA A 1 116 ? -2.028 -0.008 -16.895 1.00 94.06 116 ALA A O 1
ATOM 888 N N . ARG A 1 117 ? -3.594 0.288 -18.483 1.00 94.62 117 ARG A N 1
ATOM 889 C CA . ARG A 1 117 ? -2.641 0.596 -19.562 1.00 94.62 117 ARG A CA 1
ATOM 890 C C . ARG A 1 117 ? -1.901 1.908 -19.311 1.00 94.62 117 ARG A C 1
ATOM 892 O O . ARG A 1 117 ? -0.697 1.965 -19.535 1.00 94.62 117 ARG A O 1
ATOM 899 N N . SER A 1 118 ? -2.584 2.935 -18.803 1.00 94.50 118 SER A N 1
ATOM 900 C CA . SER A 1 118 ? -1.961 4.213 -18.437 1.00 94.50 118 SER A CA 1
ATOM 901 C C . SER A 1 118 ? -0.900 4.033 -17.348 1.00 94.50 118 SER A C 1
ATOM 903 O O . SER A 1 118 ? 0.179 4.624 -17.431 1.00 94.50 118 SER A O 1
ATOM 905 N N . LEU A 1 119 ? -1.155 3.168 -16.360 1.00 95.12 119 LEU A N 1
ATOM 906 C CA . LEU A 1 119 ? -0.158 2.810 -15.355 1.00 95.12 119 LEU A CA 1
ATOM 907 C C . LEU A 1 119 ? 1.052 2.117 -15.984 1.00 95.12 119 LEU A C 1
ATOM 909 O O . LEU A 1 119 ? 2.183 2.513 -15.702 1.00 95.12 119 LEU A O 1
ATOM 913 N N . LEU A 1 120 ? 0.833 1.123 -16.849 1.00 94.75 120 LEU A N 1
ATOM 914 C CA . LEU A 1 120 ? 1.935 0.425 -17.511 1.00 94.75 120 LEU A CA 1
ATOM 915 C C . LEU A 1 120 ? 2.751 1.376 -18.399 1.00 94.75 120 LEU A C 1
ATOM 917 O O . LEU A 1 120 ? 3.975 1.358 -18.355 1.00 94.75 120 LEU A O 1
ATOM 921 N N . GLN A 1 121 ? 2.097 2.274 -19.136 1.00 93.50 121 GLN A N 1
ATOM 922 C CA . GLN A 1 121 ? 2.773 3.309 -19.920 1.00 93.50 121 GLN A CA 1
ATOM 923 C C . GLN A 1 121 ? 3.606 4.237 -19.027 1.00 93.50 121 GLN A C 1
ATOM 925 O O . GLN A 1 121 ? 4.737 4.581 -19.362 1.00 93.50 121 GLN A O 1
ATOM 930 N N . ALA A 1 122 ? 3.075 4.614 -17.863 1.00 91.31 122 ALA A N 1
ATOM 931 C CA . ALA A 1 122 ? 3.805 5.385 -16.868 1.00 91.31 122 ALA A CA 1
ATOM 932 C C . ALA A 1 122 ? 5.027 4.635 -16.313 1.00 91.31 122 ALA A C 1
ATOM 934 O O . ALA A 1 122 ? 6.032 5.279 -16.020 1.00 91.31 122 ALA A O 1
ATOM 935 N N . LEU A 1 123 ? 4.953 3.310 -16.165 1.00 92.12 123 LEU A N 1
ATOM 936 C CA . LEU A 1 123 ? 6.105 2.470 -15.834 1.00 92.12 123 LEU A CA 1
ATOM 937 C C . LEU A 1 123 ? 7.081 2.338 -17.011 1.00 92.12 123 LEU A C 1
ATOM 939 O O . LEU A 1 123 ? 8.277 2.250 -16.776 1.00 92.12 123 LEU A O 1
ATOM 943 N N . GLY A 1 124 ? 6.606 2.376 -18.256 1.00 90.38 124 GLY A N 1
ATOM 944 C CA . GLY A 1 124 ? 7.432 2.324 -19.466 1.00 90.38 124 GLY A CA 1
ATOM 945 C C . GLY A 1 124 ? 8.208 3.611 -19.782 1.00 90.38 124 GLY A C 1
ATOM 946 O O . GLY A 1 124 ? 9.128 3.577 -20.598 1.00 90.38 124 GLY A O 1
ATOM 947 N N . ASP A 1 125 ? 7.888 4.743 -19.141 1.00 93.38 125 ASP A N 1
ATOM 948 C CA . ASP A 1 125 ? 8.651 5.990 -19.286 1.00 93.38 125 ASP A CA 1
ATOM 949 C C . ASP A 1 125 ? 10.110 5.789 -18.847 1.00 93.38 125 ASP A C 1
ATOM 951 O O . ASP A 1 125 ? 10.384 5.509 -17.681 1.00 93.38 125 ASP A O 1
ATOM 955 N N . SER A 1 126 ? 11.058 5.960 -19.773 1.00 88.75 126 SER A N 1
ATOM 956 C CA . SER A 1 126 ? 12.467 5.576 -19.582 1.00 88.75 126 SER A CA 1
ATOM 957 C C . SER A 1 126 ? 13.156 6.273 -18.405 1.00 88.75 126 SER A C 1
ATOM 959 O O . SER A 1 126 ? 14.024 5.692 -17.751 1.00 88.75 126 SER A O 1
ATOM 961 N N . LYS A 1 127 ? 12.776 7.519 -18.098 1.00 91.88 127 LYS A N 1
ATOM 962 C CA . LYS A 1 127 ? 13.337 8.262 -16.961 1.00 91.88 127 LYS A CA 1
ATOM 963 C C . LYS A 1 127 ? 12.783 7.732 -15.647 1.00 91.88 127 LYS A C 1
ATOM 965 O O . LYS A 1 127 ? 13.532 7.561 -14.682 1.00 91.88 127 LYS A O 1
ATOM 970 N N . ARG A 1 128 ? 11.471 7.492 -15.590 1.00 92.31 128 ARG A N 1
ATOM 971 C CA . ARG A 1 128 ? 10.811 6.970 -14.394 1.00 92.31 128 ARG A CA 1
ATOM 972 C C . ARG A 1 128 ? 11.206 5.527 -14.115 1.00 92.31 128 ARG A C 1
ATOM 974 O O . ARG A 1 128 ? 11.521 5.225 -12.966 1.00 92.31 128 ARG A O 1
ATOM 981 N N . SER A 1 129 ? 11.219 4.677 -15.138 1.00 93.50 129 SER A N 1
ATOM 982 C CA . SER A 1 129 ? 11.592 3.269 -15.027 1.00 93.50 129 SER A CA 1
ATOM 983 C C . SER A 1 129 ? 12.997 3.130 -14.462 1.00 93.50 129 SER A C 1
ATOM 985 O O . SER A 1 129 ? 13.171 2.504 -13.420 1.00 93.50 129 SER A O 1
ATOM 987 N N . LYS A 1 130 ? 13.973 3.829 -15.055 1.00 94.88 130 LYS A N 1
ATOM 988 C CA . LYS A 1 130 ? 15.354 3.861 -14.570 1.00 94.88 130 LYS A CA 1
ATOM 989 C C . LYS A 1 130 ? 15.428 4.298 -13.109 1.00 94.88 130 LYS A C 1
ATOM 991 O O . LYS A 1 130 ? 16.029 3.612 -12.298 1.00 94.88 130 LYS A O 1
ATOM 996 N N . LYS A 1 131 ? 14.747 5.388 -12.746 1.00 94.12 131 LYS A N 1
ATOM 997 C CA . LYS A 1 131 ? 14.737 5.892 -11.366 1.00 94.12 131 LYS A CA 1
ATOM 998 C C . LYS A 1 131 ? 14.174 4.878 -10.358 1.00 94.12 131 LYS A C 1
ATOM 1000 O O . LYS A 1 131 ? 14.672 4.803 -9.240 1.00 94.12 131 LYS A O 1
ATOM 1005 N N . ILE A 1 132 ? 13.136 4.131 -10.732 1.00 94.44 132 ILE A N 1
ATOM 1006 C CA . ILE A 1 132 ? 12.551 3.074 -9.893 1.00 94.44 132 ILE A CA 1
ATOM 1007 C C . ILE A 1 132 ? 13.517 1.895 -9.766 1.00 94.44 132 ILE A C 1
ATOM 1009 O O . ILE A 1 132 ? 13.741 1.412 -8.660 1.00 94.44 132 ILE A O 1
ATOM 1013 N N . LEU A 1 133 ? 14.099 1.450 -10.879 1.00 94.69 133 LEU A N 1
ATOM 1014 C CA . LEU A 1 133 ? 15.046 0.338 -10.897 1.00 94.69 133 LEU A CA 1
ATOM 1015 C C . LEU A 1 133 ? 16.294 0.654 -10.075 1.00 94.69 133 LEU A C 1
ATOM 1017 O O . LEU A 1 133 ? 16.685 -0.166 -9.248 1.00 94.69 133 LEU A O 1
ATOM 1021 N N . ASP A 1 134 ? 16.869 1.843 -10.254 1.00 94.19 134 ASP A N 1
ATOM 1022 C CA . ASP A 1 134 ? 18.039 2.307 -9.509 1.00 94.19 134 ASP A CA 1
ATOM 1023 C C . ASP A 1 134 ? 17.740 2.313 -8.003 1.00 94.19 134 ASP A C 1
ATOM 1025 O O . ASP A 1 134 ? 18.515 1.774 -7.220 1.00 94.19 134 ASP A O 1
ATOM 1029 N N . TYR A 1 135 ? 16.576 2.836 -7.605 1.00 93.94 135 TYR A N 1
ATOM 1030 C CA . TYR A 1 135 ? 16.145 2.875 -6.206 1.00 93.94 135 TYR A CA 1
ATOM 1031 C C . TYR A 1 135 ? 15.933 1.490 -5.593 1.00 93.94 135 TYR A C 1
ATOM 1033 O O . TYR A 1 135 ? 16.363 1.211 -4.480 1.00 93.94 135 TYR A O 1
ATOM 1041 N N . LEU A 1 136 ? 15.268 0.592 -6.318 1.00 92.94 136 LEU A N 1
ATOM 1042 C CA . LEU A 1 136 ? 15.034 -0.761 -5.823 1.00 92.94 136 LEU A CA 1
ATOM 1043 C C . LEU A 1 136 ? 16.324 -1.593 -5.834 1.00 92.94 136 LEU A C 1
ATOM 1045 O O . LEU A 1 136 ? 16.395 -2.599 -5.131 1.00 92.94 136 LEU A O 1
ATOM 1049 N N . SER A 1 137 ? 17.340 -1.198 -6.602 1.00 89.88 137 SER A N 1
ATOM 1050 C CA . SER A 1 137 ? 18.627 -1.899 -6.708 1.00 89.88 137 SER A CA 1
ATOM 1051 C C . SER A 1 137 ? 19.714 -1.336 -5.791 1.00 89.88 137 SER A C 1
ATOM 1053 O O . SER A 1 137 ? 20.667 -2.053 -5.504 1.00 89.88 137 SER A O 1
ATOM 1055 N N . SER A 1 138 ? 19.585 -0.097 -5.304 1.00 82.75 138 SER A N 1
ATOM 1056 C CA . SER A 1 138 ? 20.633 0.596 -4.540 1.00 82.75 138 SER A CA 1
ATOM 1057 C C . SER A 1 138 ? 20.928 -0.009 -3.168 1.00 82.75 138 SER A C 1
ATOM 1059 O O . SER A 1 138 ? 21.918 0.374 -2.551 1.00 82.75 138 SER A O 1
ATOM 1061 N N . GLY A 1 139 ? 20.091 -0.925 -2.665 1.00 68.38 139 GLY A N 1
ATOM 1062 C CA . GLY A 1 139 ? 20.258 -1.525 -1.334 1.00 68.38 139 GLY A CA 1
ATOM 1063 C C . GLY A 1 139 ? 20.183 -0.506 -0.190 1.00 68.38 139 GLY A C 1
ATOM 1064 O O . GLY A 1 139 ? 20.523 -0.831 0.942 1.00 68.38 139 GLY A O 1
ATOM 1065 N N . SER A 1 140 ? 19.758 0.725 -0.487 1.00 68.94 140 SER A N 1
ATOM 1066 C CA . SER A 1 140 ? 19.541 1.784 0.491 1.00 68.94 140 SER A CA 1
ATOM 1067 C C . SER A 1 140 ? 18.409 1.376 1.417 1.00 68.94 140 SER A C 1
ATOM 1069 O O . SER A 1 140 ? 17.348 0.985 0.935 1.00 68.94 140 SER A O 1
ATOM 1071 N N . ASP A 1 141 ? 18.640 1.484 2.721 1.00 74.44 141 ASP A N 1
ATOM 1072 C CA . ASP A 1 141 ? 17.619 1.252 3.733 1.00 74.44 141 ASP A CA 1
ATOM 1073 C C . ASP A 1 141 ? 16.679 2.470 3.786 1.00 74.44 141 ASP A C 1
ATOM 1075 O O . ASP A 1 141 ? 17.084 3.534 4.272 1.00 74.44 141 ASP A O 1
ATOM 1079 N N . PRO A 1 142 ? 15.442 2.357 3.265 1.00 73.44 142 PRO A N 1
ATOM 1080 C CA . PRO A 1 142 ? 14.522 3.485 3.195 1.00 73.44 142 PRO A CA 1
ATOM 1081 C C . PRO A 1 142 ? 13.956 3.869 4.570 1.00 73.44 142 PRO A C 1
ATOM 1083 O O . PRO A 1 142 ? 13.266 4.885 4.683 1.00 73.44 142 PRO A O 1
ATOM 1086 N N . ILE A 1 143 ? 14.224 3.057 5.599 1.00 75.81 143 ILE A N 1
ATOM 1087 C CA . ILE A 1 143 ? 13.657 3.162 6.942 1.00 75.81 143 ILE A CA 1
ATOM 1088 C C . ILE A 1 143 ? 14.513 4.069 7.847 1.00 75.81 143 ILE A C 1
ATOM 1090 O O . ILE A 1 143 ? 13.973 4.736 8.726 1.00 75.81 143 ILE A O 1
ATOM 1094 N N . ASN A 1 144 ? 15.814 4.232 7.565 1.00 67.19 144 ASN A N 1
ATOM 1095 C CA . ASN A 1 144 ? 16.779 4.985 8.394 1.00 67.19 144 ASN A CA 1
ATOM 1096 C C . ASN A 1 144 ? 16.665 6.532 8.333 1.00 67.19 144 ASN A C 1
ATOM 1098 O O . ASN A 1 144 ? 17.648 7.254 8.512 1.00 67.19 144 ASN A O 1
ATOM 1102 N N . GLY A 1 145 ? 15.479 7.085 8.071 1.00 58.53 145 GLY A N 1
ATOM 1103 C CA . GLY A 1 145 ? 15.271 8.527 7.901 1.00 58.53 145 GLY A CA 1
ATOM 1104 C C . GLY A 1 145 ? 14.612 9.225 9.096 1.00 58.53 145 GLY A C 1
ATOM 1105 O O . GLY A 1 145 ? 13.396 9.192 9.209 1.00 58.53 145 GLY A O 1
ATOM 1106 N N . SER A 1 146 ? 15.386 9.967 9.899 1.00 52.78 146 SER A N 1
ATOM 1107 C CA . SER A 1 146 ? 14.947 10.999 10.871 1.00 52.78 146 SER A CA 1
ATOM 1108 C C . SER A 1 146 ? 13.687 10.672 11.698 1.00 52.78 146 SER A C 1
ATOM 1110 O O . SER A 1 146 ? 12.586 11.132 11.395 1.00 52.78 146 SER A O 1
ATOM 1112 N N . GLN A 1 147 ? 13.900 9.967 12.804 1.00 54.97 147 GLN A N 1
ATOM 1113 C CA . GLN A 1 147 ? 12.930 9.454 13.783 1.00 54.97 147 GLN A CA 1
ATOM 1114 C C . GLN A 1 147 ? 12.349 10.519 14.749 1.00 54.97 147 GLN A C 1
ATOM 1116 O O . GLN A 1 147 ? 11.981 10.210 15.876 1.00 54.97 147 GLN A O 1
ATOM 1121 N N . ASN A 1 148 ? 12.323 11.800 14.365 1.00 51.75 148 ASN A N 1
ATOM 1122 C CA . ASN A 1 148 ? 12.352 12.886 15.359 1.00 51.75 148 ASN A CA 1
ATOM 1123 C C . ASN A 1 148 ? 11.020 13.562 15.740 1.00 51.75 148 ASN A C 1
ATOM 1125 O O . ASN A 1 148 ? 11.077 14.472 16.553 1.00 51.75 148 ASN A O 1
ATOM 1129 N N . ASP A 1 149 ? 9.842 13.131 15.270 1.00 53.44 149 ASP A N 1
ATOM 1130 C CA . ASP A 1 149 ? 8.582 13.858 15.567 1.00 53.44 149 ASP A CA 1
ATOM 1131 C C . ASP A 1 149 ? 7.367 12.969 15.939 1.00 53.44 149 ASP A C 1
ATOM 1133 O O . ASP A 1 149 ? 6.215 13.382 15.802 1.00 53.44 149 ASP A O 1
ATOM 1137 N N . TRP A 1 150 ? 7.568 11.743 16.438 1.00 65.19 150 TRP A N 1
ATOM 1138 C CA . TRP A 1 150 ? 6.461 10.794 16.708 1.00 65.19 150 TRP A CA 1
ATOM 1139 C C . TRP A 1 150 ? 5.770 10.948 18.069 1.00 65.19 150 TRP A C 1
ATOM 1141 O O . TRP A 1 150 ? 4.887 10.175 18.417 1.00 65.19 150 TRP A O 1
ATOM 1151 N N . ILE A 1 151 ? 6.128 11.967 18.849 1.00 62.53 151 ILE A N 1
ATOM 1152 C CA . ILE A 1 151 ? 5.728 12.079 20.263 1.00 62.53 151 ILE A CA 1
ATOM 1153 C C . ILE A 1 151 ? 4.208 12.300 20.430 1.00 62.53 151 ILE A C 1
ATOM 1155 O O . ILE A 1 151 ? 3.669 12.184 21.527 1.00 62.53 151 ILE A O 1
ATOM 1159 N N . GLN A 1 152 ? 3.487 12.644 19.359 1.00 77.75 152 GLN A N 1
ATOM 1160 C CA . GLN A 1 152 ? 2.099 13.096 19.446 1.00 77.75 152 GLN A CA 1
ATOM 1161 C C . GLN A 1 152 ? 1.143 12.452 18.435 1.00 77.75 152 GLN A C 1
ATOM 1163 O O . GLN A 1 152 ? -0.030 12.806 18.464 1.00 77.75 152 GLN A O 1
ATOM 1168 N N . GLU A 1 153 ? 1.590 11.571 17.549 1.00 88.81 153 GLU A N 1
ATOM 1169 C CA . GLU A 1 153 ? 0.766 10.991 16.479 1.00 88.81 153 GLU A CA 1
ATOM 1170 C C . GLU A 1 153 ? 1.335 9.626 16.090 1.00 88.81 153 GLU A C 1
ATOM 1172 O O . GLU A 1 153 ? 2.542 9.416 16.217 1.00 88.81 153 GLU A O 1
ATOM 1177 N N . ASP A 1 154 ? 0.489 8.726 15.585 1.00 90.88 154 ASP A N 1
ATOM 1178 C CA . ASP A 1 154 ? 0.944 7.446 15.038 1.00 90.88 154 ASP A CA 1
ATOM 1179 C C . ASP A 1 154 ? 2.042 7.668 13.959 1.00 90.88 154 ASP A C 1
ATOM 1181 O O . ASP A 1 154 ? 1.830 8.437 13.007 1.00 90.88 154 ASP A O 1
ATOM 1185 N N . PRO A 1 155 ? 3.220 7.018 14.071 1.00 89.69 155 PRO A N 1
ATOM 1186 C CA . PRO A 1 155 ? 4.331 7.170 13.123 1.00 89.69 155 PRO A CA 1
ATOM 1187 C C . PRO A 1 155 ? 3.923 6.986 11.657 1.00 89.69 155 PRO A C 1
ATOM 1189 O O . PRO A 1 155 ? 4.364 7.729 10.776 1.00 89.69 155 PRO A O 1
ATOM 1192 N N . ARG A 1 156 ? 2.996 6.059 11.396 1.00 93.00 156 ARG A N 1
ATOM 1193 C CA . ARG A 1 156 ? 2.515 5.731 10.049 1.00 93.00 156 ARG A CA 1
ATOM 1194 C C . ARG A 1 156 ? 1.696 6.873 9.476 1.00 93.00 156 ARG A C 1
ATOM 1196 O O . ARG A 1 156 ? 1.818 7.210 8.296 1.00 93.00 156 ARG A O 1
ATOM 1203 N N . VAL A 1 157 ? 0.900 7.527 10.322 1.00 93.31 157 VAL A N 1
ATOM 1204 C CA . VAL A 1 157 ? 0.144 8.731 9.959 1.00 93.31 157 VAL A CA 1
ATOM 1205 C C . VAL A 1 157 ? 1.094 9.899 9.682 1.00 93.31 157 VAL A C 1
ATOM 1207 O O . VAL A 1 157 ? 0.895 10.628 8.704 1.00 93.31 157 VAL A O 1
ATOM 1210 N N . ASN A 1 158 ? 2.165 10.045 10.465 1.00 90.38 158 ASN A N 1
ATOM 1211 C CA . ASN A 1 158 ? 3.197 11.051 10.212 1.00 90.38 158 ASN A CA 1
ATOM 1212 C C . ASN A 1 158 ? 3.886 10.850 8.857 1.00 90.38 158 ASN A C 1
ATOM 1214 O O . ASN A 1 158 ? 3.972 11.806 8.085 1.00 90.38 158 ASN A O 1
ATOM 1218 N N . ASP A 1 159 ? 4.297 9.629 8.507 1.00 90.81 159 ASP A N 1
ATOM 1219 C CA . ASP A 1 159 ? 4.902 9.343 7.197 1.00 90.81 159 ASP A CA 1
ATOM 1220 C C . ASP A 1 159 ? 3.935 9.611 6.035 1.00 90.81 159 ASP A C 1
ATOM 1222 O O . ASP A 1 159 ? 4.316 10.170 4.994 1.00 90.81 159 ASP A O 1
ATOM 1226 N N . ILE A 1 160 ? 2.651 9.280 6.220 1.00 91.94 160 ILE A N 1
ATOM 1227 C CA . ILE A 1 160 ? 1.598 9.581 5.245 1.00 91.94 160 ILE A CA 1
ATOM 1228 C C . ILE A 1 160 ? 1.507 11.081 4.972 1.00 91.94 160 ILE A C 1
ATOM 1230 O O . ILE A 1 160 ? 1.436 11.496 3.806 1.00 91.94 160 ILE A O 1
ATOM 1234 N N . LYS A 1 161 ? 1.559 11.895 6.027 1.00 89.56 161 LYS A N 1
ATOM 1235 C CA . LYS A 1 161 ? 1.527 13.357 5.932 1.00 89.56 161 LYS A CA 1
ATOM 1236 C C . LYS A 1 161 ? 2.819 13.909 5.354 1.00 89.56 161 LYS A C 1
ATOM 1238 O O . LYS A 1 161 ? 2.769 14.751 4.457 1.00 89.56 161 LYS A O 1
ATOM 1243 N N . PHE A 1 162 ? 3.967 13.422 5.808 1.00 84.62 162 PHE A N 1
ATOM 1244 C CA . PHE A 1 162 ? 5.281 13.933 5.429 1.00 84.62 162 PHE A CA 1
ATOM 1245 C C . PHE A 1 162 ? 5.535 13.824 3.921 1.00 84.62 162 PHE A C 1
ATOM 1247 O O . PHE A 1 162 ? 6.075 14.736 3.300 1.00 84.62 162 PHE A O 1
ATOM 1254 N N . CYS A 1 163 ? 5.058 12.764 3.268 1.00 82.25 163 CYS A N 1
ATOM 1255 C CA . CYS A 1 163 ? 5.213 12.627 1.818 1.00 82.25 163 CYS A CA 1
ATOM 1256 C C . CYS A 1 163 ? 4.363 13.629 0.988 1.00 82.25 163 CYS A C 1
ATOM 1258 O O . CYS A 1 163 ? 4.517 13.758 -0.238 1.00 82.25 163 CYS A O 1
ATOM 1260 N N . SER A 1 164 ? 3.432 14.358 1.614 1.00 73.81 164 SER A N 1
ATOM 1261 C CA . SER A 1 164 ? 2.738 15.466 0.944 1.00 73.81 164 SER A CA 1
ATOM 1262 C C . SER A 1 164 ? 3.680 16.647 0.679 1.00 73.81 164 SER A C 1
ATOM 1264 O O . SER A 1 164 ? 3.591 17.255 -0.392 1.00 73.81 164 SER A O 1
ATOM 1266 N N . THR A 1 165 ? 4.630 16.894 1.588 1.00 74.00 165 THR A N 1
ATOM 1267 C CA . THR A 1 165 ? 5.617 17.980 1.522 1.00 74.00 165 THR A CA 1
ATOM 1268 C C . THR A 1 165 ? 6.965 17.508 0.971 1.00 74.00 165 THR A C 1
ATOM 1270 O O . THR A 1 165 ? 7.607 18.247 0.228 1.00 74.00 165 THR A O 1
ATOM 1273 N N . ASN A 1 166 ? 7.366 16.258 1.230 1.00 77.00 166 ASN A N 1
ATOM 1274 C CA . ASN A 1 166 ? 8.589 15.654 0.699 1.00 77.00 166 ASN A CA 1
ATOM 1275 C C . ASN A 1 166 ? 8.291 14.621 -0.402 1.00 77.00 166 ASN A C 1
ATOM 1277 O O . ASN A 1 166 ? 7.629 13.607 -0.188 1.00 77.00 166 ASN A O 1
ATOM 1281 N N . ARG A 1 167 ? 8.811 14.864 -1.611 1.00 82.19 167 ARG A N 1
ATOM 1282 C CA . ARG A 1 167 ? 8.582 14.012 -2.791 1.00 82.19 167 ARG A CA 1
ATOM 1283 C C . ARG A 1 167 ? 9.724 13.031 -3.085 1.00 82.19 167 ARG A C 1
ATOM 1285 O O . ARG A 1 167 ? 9.740 12.463 -4.185 1.00 82.19 167 ARG A O 1
ATOM 1292 N N . SER A 1 168 ? 10.657 12.830 -2.148 1.00 90.06 168 SER A N 1
ATOM 1293 C CA . SER A 1 168 ? 11.728 11.833 -2.277 1.00 90.06 168 SER A CA 1
ATOM 1294 C C . SER A 1 168 ? 11.167 10.413 -2.419 1.00 90.06 168 SER A C 1
ATOM 1296 O O . SER A 1 168 ? 10.007 10.147 -2.094 1.00 90.06 168 SER A O 1
ATOM 1298 N N . LEU A 1 169 ? 11.977 9.496 -2.957 1.00 91.19 169 LEU A N 1
ATOM 1299 C CA . LEU A 1 169 ? 11.564 8.098 -3.089 1.00 91.19 169 LEU A CA 1
ATOM 1300 C C . LEU A 1 169 ? 11.422 7.435 -1.717 1.00 91.19 169 LEU A C 1
ATOM 1302 O O . LEU A 1 169 ? 10.411 6.781 -1.509 1.00 91.19 169 LEU A O 1
ATOM 1306 N N . ASP A 1 170 ? 12.314 7.719 -0.763 1.00 91.44 170 ASP A N 1
ATOM 1307 C CA . ASP A 1 170 ? 12.198 7.212 0.615 1.00 91.44 170 ASP A CA 1
ATOM 1308 C C . ASP A 1 170 ? 10.935 7.702 1.315 1.00 91.44 170 ASP A C 1
ATOM 1310 O O . ASP A 1 170 ? 10.236 6.919 1.949 1.00 91.44 170 ASP A O 1
ATOM 1314 N N . ALA A 1 171 ? 10.579 8.982 1.162 1.00 90.69 171 ALA A N 1
ATOM 1315 C CA . ALA A 1 171 ? 9.339 9.507 1.729 1.00 90.69 171 ALA A CA 1
ATOM 1316 C C . ALA A 1 171 ? 8.108 8.830 1.106 1.00 90.69 171 ALA A C 1
ATOM 1318 O O . ALA A 1 171 ? 7.147 8.516 1.806 1.00 90.69 171 ALA A O 1
ATOM 1319 N N . LYS A 1 172 ? 8.129 8.568 -0.210 1.00 93.19 172 LYS A N 1
ATOM 1320 C CA . LYS A 1 172 ? 7.062 7.804 -0.876 1.00 93.19 172 LYS A CA 1
ATOM 1321 C C . LYS A 1 172 ? 7.010 6.365 -0.388 1.00 93.19 172 LYS A C 1
ATOM 1323 O O . LYS A 1 172 ? 5.908 5.861 -0.191 1.00 93.19 172 LYS A O 1
ATOM 1328 N N . PHE A 1 173 ? 8.172 5.738 -0.226 1.00 94.31 173 PHE A N 1
ATOM 1329 C CA . PHE A 1 173 ? 8.298 4.350 0.180 1.00 94.31 173 PHE A CA 1
ATOM 1330 C C . PHE A 1 173 ? 7.782 4.148 1.603 1.00 94.31 173 PHE A C 1
ATOM 1332 O O . PHE A 1 173 ? 6.857 3.365 1.797 1.00 94.31 173 PHE A O 1
ATOM 1339 N N . ARG A 1 174 ? 8.255 4.959 2.557 1.00 93.12 174 ARG A N 1
ATOM 1340 C CA . ARG A 1 174 ? 7.765 4.967 3.942 1.00 93.12 174 ARG A CA 1
ATOM 1341 C C . ARG A 1 174 ? 6.283 5.281 4.052 1.00 93.12 174 ARG A C 1
ATOM 1343 O O . ARG A 1 174 ? 5.572 4.552 4.728 1.00 93.12 174 ARG A O 1
ATOM 1350 N N . ARG A 1 175 ? 5.769 6.271 3.306 1.00 93.94 175 ARG A N 1
ATOM 1351 C CA . ARG A 1 175 ? 4.312 6.479 3.218 1.00 93.94 175 ARG A CA 1
ATOM 1352 C C . ARG A 1 175 ? 3.598 5.196 2.798 1.00 93.94 175 ARG A C 1
ATOM 1354 O O . ARG A 1 175 ? 2.549 4.890 3.348 1.00 93.94 175 ARG A O 1
ATOM 1361 N N . GLY A 1 176 ? 4.101 4.506 1.776 1.00 96.00 176 GLY A N 1
ATOM 1362 C CA . GLY A 1 176 ? 3.490 3.275 1.283 1.00 96.00 176 GLY A CA 1
ATOM 1363 C C . GLY A 1 176 ? 3.496 2.153 2.320 1.00 96.00 176 GLY A C 1
ATOM 1364 O O . GLY A 1 176 ? 2.486 1.469 2.459 1.00 96.00 176 GLY A O 1
ATOM 1365 N N . LEU A 1 177 ? 4.585 2.016 3.082 1.00 95.81 177 LEU A N 1
ATOM 1366 C CA . LEU A 1 177 ? 4.663 1.095 4.218 1.00 95.81 177 LEU A CA 1
ATOM 1367 C C . LEU A 1 177 ? 3.666 1.479 5.315 1.00 95.81 177 LEU A C 1
ATOM 1369 O O . LEU A 1 177 ? 2.860 0.643 5.700 1.00 95.81 177 LEU A O 1
ATOM 1373 N N . GLY A 1 178 ? 3.606 2.752 5.715 1.00 95.50 178 GLY A N 1
ATOM 1374 C CA . GLY A 1 178 ? 2.622 3.244 6.683 1.00 95.50 178 GLY A CA 1
ATOM 1375 C C . GLY A 1 178 ? 1.172 3.018 6.246 1.00 95.50 178 GLY A C 1
ATOM 1376 O O . GLY A 1 178 ? 0.338 2.596 7.042 1.00 95.50 178 GLY A O 1
ATOM 1377 N N . GLN A 1 179 ? 0.867 3.224 4.960 1.00 97.38 179 GLN A N 1
ATOM 1378 C CA . GLN A 1 179 ? -0.441 2.908 4.376 1.00 97.38 179 GLN A CA 1
ATOM 1379 C C . GLN A 1 179 ? -0.760 1.418 4.480 1.00 97.38 179 GLN A C 1
ATOM 1381 O O . GLN A 1 179 ? -1.856 1.055 4.905 1.00 97.38 179 GLN A O 1
ATOM 1386 N N . ARG A 1 180 ? 0.184 0.564 4.071 1.00 97.25 180 ARG A N 1
ATOM 1387 C CA . ARG A 1 180 ? 0.020 -0.890 4.071 1.00 97.25 180 ARG A CA 1
ATOM 1388 C C . ARG A 1 180 ? -0.145 -1.432 5.490 1.00 97.25 180 ARG A C 1
ATOM 1390 O O . ARG A 1 180 ? -1.109 -2.147 5.729 1.00 97.25 180 ARG A O 1
ATOM 1397 N N . SER A 1 181 ? 0.722 -1.021 6.409 1.00 97.44 181 SER A N 1
ATOM 1398 C CA . SER A 1 181 ? 0.683 -1.362 7.834 1.00 97.44 181 SER A CA 1
ATOM 1399 C C . SER A 1 181 ? -0.665 -1.023 8.474 1.00 97.44 181 SER A C 1
ATOM 1401 O O . SER A 1 181 ? -1.343 -1.902 9.004 1.00 97.44 181 SER A O 1
ATOM 1403 N N . LEU A 1 182 ? -1.124 0.230 8.333 1.00 97.06 182 LEU A N 1
ATOM 1404 C CA . LEU A 1 182 ? -2.429 0.653 8.855 1.00 97.06 182 LEU A CA 1
ATOM 1405 C C . LEU A 1 182 ? -3.581 -0.161 8.263 1.00 97.06 182 LEU A C 1
ATOM 1407 O O . LEU A 1 182 ? -4.553 -0.453 8.954 1.00 97.06 182 LEU A O 1
ATOM 1411 N N . ALA A 1 183 ? -3.495 -0.510 6.979 1.00 97.62 183 ALA A N 1
ATOM 1412 C CA . ALA A 1 183 ? -4.517 -1.322 6.338 1.00 97.62 183 ALA A CA 1
ATOM 1413 C C . ALA A 1 183 ? -4.494 -2.787 6.788 1.00 97.62 183 ALA A C 1
ATOM 1415 O O . ALA A 1 183 ? -5.563 -3.383 6.827 1.00 97.62 183 ALA A O 1
ATOM 1416 N N . ILE A 1 184 ? -3.334 -3.358 7.132 1.00 97.75 184 ILE A N 1
ATOM 1417 C CA . ILE A 1 184 ? -3.240 -4.705 7.717 1.00 97.75 184 ILE A CA 1
ATOM 1418 C C . ILE A 1 184 ? -3.901 -4.712 9.089 1.00 97.75 184 ILE A C 1
ATOM 1420 O O . ILE A 1 184 ? -4.795 -5.516 9.323 1.00 97.75 184 ILE A O 1
ATOM 1424 N N . GLU A 1 185 ? -3.531 -3.768 9.954 1.00 97.56 185 GLU A N 1
ATOM 1425 C CA . GLU A 1 185 ? -4.124 -3.654 11.288 1.00 97.56 185 GLU A CA 1
ATOM 1426 C C . GLU A 1 185 ? -5.648 -3.459 11.212 1.00 97.56 185 GLU A C 1
ATOM 1428 O O . GLU A 1 185 ? -6.409 -4.094 11.944 1.00 97.56 185 GLU A O 1
ATOM 1433 N N . TYR A 1 186 ? -6.107 -2.615 10.285 1.00 97.62 186 TYR A N 1
ATOM 1434 C CA . TYR A 1 186 ? -7.529 -2.438 10.013 1.00 97.62 186 TYR A CA 1
ATOM 1435 C C . TYR A 1 186 ? -8.198 -3.728 9.508 1.00 97.62 186 TYR A C 1
ATOM 1437 O O . TYR A 1 186 ? -9.277 -4.070 9.985 1.00 97.62 186 TYR A O 1
ATOM 1445 N N . ASP A 1 187 ? -7.580 -4.441 8.559 1.00 97.06 187 ASP A N 1
ATOM 1446 C CA . ASP A 1 187 ? -8.097 -5.697 7.994 1.00 97.06 187 ASP A CA 1
ATOM 1447 C C . ASP A 1 187 ? -8.250 -6.770 9.083 1.00 97.06 187 ASP A C 1
ATOM 1449 O O . ASP A 1 187 ? -9.274 -7.447 9.144 1.00 97.06 187 ASP A O 1
ATOM 1453 N N . GLU A 1 188 ? -7.270 -6.884 9.981 1.00 97.81 188 GLU A N 1
ATOM 1454 C CA . GLU A 1 188 ? -7.297 -7.798 11.127 1.00 97.81 188 GLU A CA 1
ATOM 1455 C C . GLU A 1 188 ? -8.378 -7.421 12.147 1.00 97.81 188 GLU A C 1
ATOM 1457 O O . GLU A 1 188 ? -9.128 -8.287 12.612 1.00 97.81 188 GLU A O 1
ATOM 1462 N N . TRP A 1 189 ? -8.495 -6.132 12.481 1.00 97.62 189 TRP A N 1
ATOM 1463 C CA . TRP A 1 189 ? -9.562 -5.638 13.351 1.00 97.62 189 TRP A CA 1
ATOM 1464 C C . TRP A 1 189 ? -10.946 -5.920 12.750 1.00 97.62 189 TRP A C 1
ATOM 1466 O O . TRP A 1 189 ? -11.813 -6.458 13.438 1.00 97.62 189 TRP A O 1
ATOM 1476 N N . GLU A 1 190 ? -11.153 -5.627 11.465 1.00 96.12 190 GLU A N 1
ATOM 1477 C CA . GLU A 1 190 ? -12.448 -5.805 10.803 1.00 96.12 190 GLU A CA 1
ATOM 1478 C C . GLU A 1 190 ? -12.838 -7.290 10.755 1.00 96.12 190 GLU A C 1
ATOM 1480 O O . GLU A 1 190 ? -13.958 -7.640 11.136 1.00 96.12 190 GLU A O 1
ATOM 1485 N N . GLN A 1 191 ? -11.889 -8.178 10.423 1.00 95.62 191 GLN A N 1
ATOM 1486 C CA . GLN A 1 191 ? -12.096 -9.631 10.479 1.00 95.62 191 GLN A CA 1
ATOM 1487 C C . GLN A 1 191 ? -12.495 -10.096 11.877 1.00 95.62 191 GLN A C 1
ATOM 1489 O O . GLN A 1 191 ? -13.417 -10.897 12.018 1.00 95.62 191 GLN A O 1
ATOM 1494 N N . LYS A 1 192 ? -11.835 -9.588 12.920 1.00 96.94 192 LYS A N 1
ATOM 1495 C CA . LYS A 1 192 ? -12.125 -9.974 14.303 1.00 96.94 192 LYS A CA 1
ATOM 1496 C C . LYS A 1 192 ? -13.523 -9.547 14.757 1.00 96.94 192 LYS A C 1
ATOM 1498 O O . LYS A 1 192 ? -14.155 -10.279 15.514 1.00 96.94 192 LYS A O 1
ATOM 1503 N N . ILE A 1 193 ? -13.991 -8.373 14.335 1.00 96.31 193 ILE A N 1
ATOM 1504 C CA . ILE A 1 193 ? -15.269 -7.806 14.793 1.00 96.31 193 ILE A CA 1
ATOM 1505 C C . ILE A 1 193 ? -16.453 -8.292 13.948 1.00 96.31 193 ILE A C 1
ATOM 1507 O O . ILE A 1 193 ? -17.511 -8.597 14.497 1.00 96.31 193 ILE A O 1
ATOM 1511 N N . PHE A 1 194 ? -16.286 -8.391 12.628 1.00 94.25 194 PHE A N 1
ATOM 1512 C CA . PHE A 1 194 ? -17.381 -8.656 11.686 1.00 94.25 194 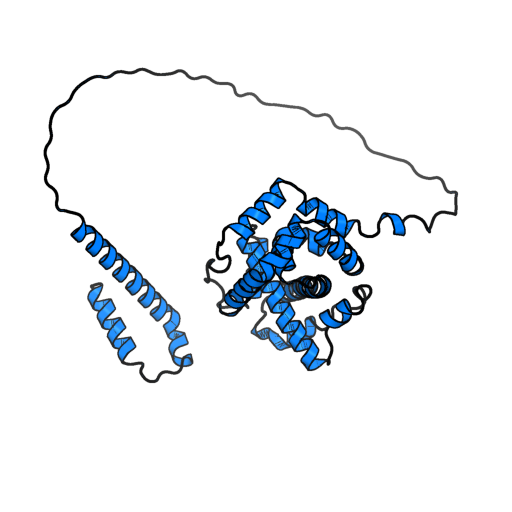PHE A CA 1
ATOM 1513 C C . PHE A 1 194 ? -17.289 -10.024 11.003 1.00 94.25 194 PHE A C 1
ATOM 1515 O O . PHE A 1 194 ? -18.156 -10.369 10.200 1.00 94.25 194 PHE A O 1
ATOM 1522 N N . ASN A 1 195 ? -16.258 -10.818 11.314 1.00 93.56 195 ASN A N 1
ATOM 1523 C CA . ASN A 1 195 ? -15.988 -12.126 10.705 1.00 93.56 195 ASN A CA 1
ATOM 1524 C C . ASN A 1 195 ? -15.795 -12.066 9.173 1.00 93.56 195 ASN A C 1
ATOM 1526 O O . ASN A 1 195 ? -15.928 -13.062 8.461 1.00 93.56 195 ASN A O 1
ATOM 1530 N N . THR A 1 196 ? -15.511 -10.871 8.658 1.00 92.88 196 THR A N 1
ATOM 1531 C CA . THR A 1 196 ? -15.207 -10.567 7.262 1.00 92.88 196 THR A CA 1
ATOM 1532 C C . THR A 1 196 ? -14.425 -9.259 7.199 1.00 92.88 196 THR A C 1
ATOM 1534 O O . THR A 1 196 ? -14.327 -8.551 8.197 1.00 92.88 196 THR A O 1
ATOM 1537 N N . SER A 1 197 ? -13.868 -8.932 6.039 1.00 93.50 197 SER A N 1
ATOM 1538 C CA . SER A 1 197 ? -13.218 -7.642 5.837 1.00 93.50 197 SER A CA 1
ATOM 1539 C C . SER A 1 197 ? -13.354 -7.132 4.426 1.00 93.50 197 SER A C 1
ATOM 1541 O O . SER A 1 197 ? -13.492 -7.899 3.468 1.00 93.50 197 SER A O 1
ATOM 1543 N N . ARG A 1 198 ? -13.201 -5.820 4.284 1.00 92.12 198 ARG A N 1
ATOM 1544 C CA . ARG A 1 198 ? -13.273 -5.123 3.013 1.00 92.12 198 ARG A CA 1
ATOM 1545 C C . ARG A 1 198 ? -12.230 -5.630 2.027 1.00 92.12 198 ARG A C 1
ATOM 1547 O O . ARG A 1 198 ? -12.530 -5.762 0.843 1.00 92.12 198 ARG A O 1
ATOM 1554 N N . VAL A 1 199 ? -11.019 -5.955 2.488 1.00 94.00 199 VAL A N 1
ATOM 1555 C CA . VAL A 1 199 ? -9.987 -6.547 1.620 1.00 94.00 199 VAL A CA 1
ATOM 1556 C C . VAL A 1 199 ? -10.464 -7.904 1.094 1.00 94.00 199 VAL A C 1
ATOM 1558 O O . VAL A 1 199 ? -10.336 -8.177 -0.099 1.00 94.00 199 VAL A O 1
ATOM 1561 N N . SER A 1 200 ? -11.044 -8.744 1.953 1.00 93.12 200 SER A N 1
ATOM 1562 C CA . SER A 1 200 ? -11.531 -10.080 1.587 1.00 93.12 200 SER A CA 1
ATOM 1563 C C . SER A 1 200 ? -12.735 -10.025 0.641 1.00 93.12 200 SER A C 1
ATOM 1565 O O . SER A 1 200 ? -12.778 -10.761 -0.345 1.00 93.12 200 SER A O 1
ATOM 1567 N N . GLU A 1 201 ? -13.674 -9.110 0.882 1.00 92.31 201 GLU A N 1
ATOM 1568 C CA . GLU A 1 201 ? -14.811 -8.840 -0.004 1.00 92.31 201 GLU A CA 1
ATOM 1569 C C . GLU A 1 201 ? -14.360 -8.404 -1.397 1.00 92.31 201 GLU A C 1
ATOM 1571 O O . GLU A 1 201 ? -14.802 -8.979 -2.390 1.00 92.31 201 GLU A O 1
ATOM 1576 N N . LEU A 1 202 ? -13.446 -7.431 -1.472 1.00 92.81 202 LEU A N 1
ATOM 1577 C CA . LEU A 1 202 ? -12.927 -6.912 -2.738 1.00 92.81 202 LEU A CA 1
ATOM 1578 C C . LEU A 1 202 ? -12.119 -7.958 -3.507 1.00 92.81 202 LEU A C 1
ATOM 1580 O O . LEU A 1 202 ? -12.144 -7.965 -4.733 1.00 92.81 202 LEU A O 1
ATOM 1584 N N . CYS A 1 203 ? -11.417 -8.854 -2.811 1.00 92.38 203 CYS A N 1
ATOM 1585 C CA . CYS A 1 203 ? -10.729 -9.969 -3.464 1.00 92.38 203 CYS A CA 1
ATOM 1586 C C . CYS A 1 203 ? -11.706 -10.995 -4.052 1.00 92.38 203 CYS A C 1
ATOM 1588 O O . CYS A 1 203 ? -11.381 -11.633 -5.050 1.00 92.38 203 CYS A O 1
ATOM 1590 N N . ARG A 1 204 ? -12.889 -11.162 -3.447 1.00 92.06 204 ARG A N 1
ATOM 1591 C CA . ARG A 1 204 ? -13.941 -12.055 -3.953 1.00 92.06 204 ARG A CA 1
ATOM 1592 C C . ARG A 1 204 ? -14.705 -11.432 -5.119 1.00 92.06 204 ARG A C 1
ATOM 1594 O O . ARG A 1 204 ? -15.032 -12.137 -6.068 1.00 92.06 204 ARG A O 1
ATOM 1601 N N . ASP A 1 205 ? -14.992 -10.135 -5.040 1.00 91.12 205 ASP A N 1
ATOM 1602 C CA . ASP A 1 205 ? -15.667 -9.381 -6.092 1.00 91.12 205 ASP A CA 1
ATOM 1603 C C . ASP A 1 205 ? -15.060 -7.979 -6.251 1.00 91.12 205 ASP A C 1
ATOM 1605 O O . ASP A 1 205 ? -15.399 -7.026 -5.545 1.00 91.12 205 ASP A O 1
ATOM 1609 N N . LEU A 1 206 ? -14.183 -7.842 -7.247 1.00 88.75 206 LEU A N 1
ATOM 1610 C CA . LEU A 1 206 ? -13.534 -6.577 -7.600 1.00 88.75 206 LEU A CA 1
ATOM 1611 C C . LEU A 1 206 ? -14.515 -5.520 -8.145 1.00 88.75 206 LEU A C 1
ATOM 1613 O O . LEU A 1 206 ? -14.153 -4.343 -8.241 1.00 88.75 206 LEU A O 1
ATOM 1617 N N . SER A 1 207 ? -15.740 -5.914 -8.506 1.00 82.94 207 SER A N 1
ATOM 1618 C CA . SER A 1 207 ? -16.795 -5.005 -8.971 1.00 82.94 207 SER A CA 1
ATOM 1619 C C . SER A 1 207 ? -17.605 -4.410 -7.816 1.00 82.94 207 SER A C 1
ATOM 1621 O O . SER A 1 207 ? -18.223 -3.363 -7.989 1.00 82.94 207 SER A O 1
ATOM 1623 N N . ALA A 1 208 ? -17.543 -4.994 -6.613 1.00 76.31 208 ALA A N 1
ATOM 1624 C CA . ALA A 1 208 ? -18.242 -4.510 -5.416 1.00 76.31 208 ALA A CA 1
ATOM 1625 C C . ALA A 1 208 ? -17.597 -3.259 -4.775 1.00 76.31 208 ALA A C 1
ATOM 1627 O O . ALA A 1 208 ? -17.985 -2.819 -3.685 1.00 76.31 208 ALA A O 1
ATOM 1628 N N . ALA A 1 209 ? -16.597 -2.664 -5.432 1.00 71.44 209 ALA A N 1
ATOM 1629 C CA . ALA A 1 209 ? -15.844 -1.523 -4.922 1.00 71.44 209 ALA A CA 1
ATOM 1630 C C . ALA A 1 209 ? -16.702 -0.291 -4.599 1.00 71.44 209 ALA A C 1
ATOM 1632 O O . ALA A 1 209 ? -16.405 0.404 -3.628 1.00 71.44 209 ALA A O 1
ATOM 1633 N N . ASP A 1 210 ? -17.783 -0.072 -5.347 1.00 59.38 210 ASP A N 1
ATOM 1634 C CA . ASP A 1 210 ? -18.625 1.124 -5.232 1.00 59.38 210 ASP A CA 1
ATOM 1635 C C . ASP A 1 210 ? -19.686 1.029 -4.115 1.00 59.38 210 ASP A C 1
ATOM 1637 O O . ASP A 1 210 ? -20.463 1.960 -3.920 1.00 59.38 210 ASP A O 1
ATOM 1641 N N . GLN A 1 211 ? -19.744 -0.086 -3.373 1.00 59.34 211 GLN A N 1
ATOM 1642 C CA . GLN A 1 211 ? -20.881 -0.383 -2.492 1.00 59.34 211 GLN A CA 1
ATOM 1643 C C . GLN A 1 211 ? -20.759 0.166 -1.058 1.00 59.34 211 GLN A C 1
ATOM 1645 O O . GLN A 1 211 ? -21.793 0.444 -0.457 1.00 59.34 211 GLN A O 1
ATOM 1650 N N . HIS A 1 212 ? -19.554 0.356 -0.498 1.00 68.38 212 HIS A N 1
ATOM 1651 C CA . HIS A 1 212 ? -19.343 1.034 0.797 1.00 68.38 212 HIS A CA 1
ATOM 1652 C C . HIS A 1 212 ? -17.852 1.259 1.123 1.00 68.38 212 HIS A C 1
ATOM 1654 O O . HIS A 1 212 ? -16.967 0.537 0.657 1.00 68.38 212 HIS A O 1
ATOM 1660 N N . ASP A 1 213 ? -17.595 2.231 2.004 1.00 70.25 213 ASP A N 1
ATOM 1661 C CA . ASP A 1 213 ? -16.279 2.585 2.572 1.00 70.25 213 ASP A CA 1
ATOM 1662 C C . ASP A 1 213 ? -15.832 1.666 3.738 1.00 70.25 213 ASP A C 1
ATOM 1664 O O . ASP A 1 213 ? -14.840 1.946 4.414 1.00 70.25 213 ASP A O 1
ATOM 1668 N N . GLY A 1 214 ? -16.557 0.570 3.985 1.00 80.88 214 GLY A N 1
ATOM 1669 C CA . GLY A 1 214 ? -16.299 -0.346 5.106 1.00 80.88 214 GLY A CA 1
ATOM 1670 C C . GLY A 1 214 ? -16.540 0.285 6.482 1.00 80.88 214 GLY A C 1
ATOM 1671 O O . GLY A 1 214 ? -17.314 1.234 6.631 1.00 80.88 214 GLY A O 1
ATOM 1672 N N . HIS A 1 215 ? -15.848 -0.245 7.487 1.00 93.38 215 HIS A N 1
ATOM 1673 C CA . HIS A 1 215 ? -15.918 0.165 8.890 1.00 93.38 215 HIS A CA 1
ATOM 1674 C C . HIS A 1 215 ? -14.768 1.095 9.335 1.00 93.38 215 HIS A C 1
ATOM 1676 O O . HIS A 1 215 ? -14.536 1.265 10.532 1.00 93.38 215 HIS A O 1
ATOM 1682 N N . ILE A 1 216 ? -14.080 1.772 8.402 1.00 95.25 216 ILE A N 1
ATOM 1683 C CA . ILE A 1 216 ? -12.922 2.649 8.691 1.00 95.25 216 ILE A CA 1
ATOM 1684 C C . ILE A 1 216 ? -13.246 3.705 9.756 1.00 95.25 216 ILE A C 1
ATOM 1686 O O . ILE A 1 216 ? -12.494 3.882 10.709 1.00 95.25 216 ILE A O 1
ATOM 1690 N N . ASN A 1 217 ? -14.386 4.391 9.641 1.00 94.38 217 ASN A N 1
ATOM 1691 C CA . ASN A 1 217 ? -14.762 5.424 10.614 1.00 94.38 217 ASN A CA 1
ATOM 1692 C C . ASN A 1 217 ? -14.996 4.850 12.018 1.00 94.38 217 ASN A C 1
ATOM 1694 O O . ASN A 1 217 ? -14.797 5.548 13.006 1.00 94.38 217 ASN A O 1
ATOM 1698 N N . GLN A 1 218 ? -15.449 3.599 12.117 1.00 95.69 218 GLN A N 1
ATOM 1699 C CA . GLN A 1 218 ? -15.614 2.940 13.407 1.00 95.69 218 GLN A CA 1
ATOM 1700 C C . GLN A 1 218 ? -14.252 2.574 14.004 1.00 95.69 218 GLN A C 1
ATOM 1702 O O . GLN A 1 218 ? -14.008 2.919 15.156 1.00 95.69 218 GLN A O 1
ATOM 1707 N N . PHE A 1 219 ? -13.350 1.995 13.207 1.00 96.62 219 PHE A N 1
ATOM 1708 C CA . PHE A 1 219 ? -11.978 1.702 13.626 1.00 96.62 219 PHE A CA 1
ATOM 1709 C C . PHE A 1 219 ? -11.260 2.939 14.181 1.00 96.62 219 PHE A C 1
ATOM 1711 O O . PHE A 1 219 ? -10.646 2.880 15.245 1.00 96.62 219 PHE A O 1
ATOM 1718 N N . LEU A 1 220 ? -11.376 4.083 13.497 1.00 96.00 220 LEU A N 1
ATOM 1719 C CA . LEU A 1 220 ? -10.751 5.333 13.941 1.00 96.00 220 LEU A CA 1
ATOM 1720 C C . LEU A 1 220 ? -11.348 5.842 15.259 1.00 96.00 220 LEU A C 1
ATOM 1722 O O . LEU A 1 220 ? -10.598 6.234 16.148 1.00 96.00 220 LEU A O 1
ATOM 1726 N N . ARG A 1 221 ? -12.676 5.760 15.433 1.00 95.00 221 ARG A N 1
ATOM 1727 C CA . ARG A 1 221 ? -13.344 6.145 16.690 1.00 95.00 221 ARG A CA 1
ATOM 1728 C C . ARG A 1 221 ? -12.945 5.270 17.879 1.00 95.00 221 ARG A C 1
ATOM 1730 O O . ARG A 1 221 ? -12.878 5.766 19.000 1.00 95.00 221 ARG A O 1
ATOM 1737 N N . GLU A 1 222 ? -12.679 3.988 17.650 1.00 95.38 222 GLU A N 1
ATOM 1738 C CA . GLU A 1 222 ? -12.182 3.073 18.687 1.00 95.38 222 GLU A CA 1
ATOM 1739 C C . GLU A 1 222 ? -10.699 3.334 19.035 1.00 95.38 222 GLU A C 1
ATOM 1741 O O . GLU A 1 222 ? -10.233 2.942 20.103 1.00 95.38 222 GLU A O 1
ATOM 1746 N N . ASN A 1 223 ? -9.969 4.064 18.182 1.00 93.50 223 ASN A N 1
ATOM 1747 C CA . ASN A 1 223 ? -8.534 4.346 18.304 1.00 93.50 223 ASN A CA 1
ATOM 1748 C C . ASN A 1 223 ? -8.206 5.856 18.357 1.00 93.50 223 ASN A C 1
ATOM 1750 O O . ASN A 1 223 ? -7.117 6.277 17.965 1.00 93.50 223 ASN A O 1
ATOM 1754 N N . THR A 1 224 ? -9.110 6.691 18.882 1.00 90.69 224 THR A N 1
ATOM 1755 C CA . THR A 1 224 ? -8.957 8.167 18.921 1.00 90.69 224 THR A CA 1
ATOM 1756 C C . THR A 1 224 ? -7.721 8.656 19.674 1.00 90.69 224 THR A C 1
ATOM 1758 O O . THR A 1 224 ? -7.185 9.718 19.373 1.00 90.69 224 THR A O 1
ATOM 1761 N N . HIS A 1 225 ? -7.236 7.882 20.644 1.00 88.88 225 HIS A N 1
ATOM 1762 C CA . HIS A 1 225 ? -6.015 8.193 21.387 1.00 88.88 225 HIS A CA 1
ATOM 1763 C C . HIS A 1 225 ? -4.737 8.052 20.539 1.00 88.88 225 HIS A C 1
ATOM 1765 O O . HIS A 1 225 ? -3.718 8.646 20.889 1.00 88.88 225 HIS A O 1
ATOM 1771 N N . ARG A 1 226 ? -4.786 7.285 19.439 1.00 90.88 226 ARG A N 1
ATOM 1772 C CA . ARG A 1 226 ? -3.650 7.030 18.535 1.00 90.88 226 ARG A CA 1
ATOM 1773 C C . ARG A 1 226 ? -3.652 7.928 17.311 1.00 90.88 226 ARG A C 1
ATOM 1775 O O . ARG A 1 226 ? -2.581 8.330 16.876 1.00 90.88 226 ARG A O 1
ATOM 1782 N N . PHE A 1 227 ? -4.834 8.218 16.768 1.00 93.44 227 PHE A N 1
ATOM 1783 C CA . PHE A 1 227 ? -4.992 8.950 15.514 1.00 93.44 227 PHE A CA 1
ATOM 1784 C C . PHE A 1 227 ? -5.525 10.356 15.768 1.00 93.44 227 PHE A C 1
ATOM 1786 O O . PHE A 1 227 ? -6.736 10.572 15.795 1.00 93.44 227 PHE A O 1
ATOM 1793 N N . LYS A 1 228 ? -4.632 11.337 15.925 1.00 91.19 228 LYS A N 1
ATOM 1794 C CA . LYS A 1 228 ? -5.067 12.740 16.057 1.00 91.19 228 LYS A CA 1
ATOM 1795 C C . LYS A 1 228 ? -5.539 13.301 14.722 1.00 91.19 228 LYS A C 1
ATOM 1797 O O . LYS A 1 228 ? -6.509 14.052 14.662 1.00 91.19 228 LYS A O 1
ATOM 1802 N N . ASP A 1 229 ? -4.870 12.924 13.639 1.00 92.62 229 ASP A N 1
ATOM 1803 C CA . ASP A 1 229 ? -5.258 13.213 12.266 1.00 92.62 229 ASP A CA 1
ATOM 1804 C C . ASP A 1 229 ? -6.016 12.026 11.655 1.00 92.62 229 ASP A C 1
ATOM 1806 O O . ASP A 1 229 ? -5.516 11.287 10.797 1.00 92.62 229 ASP A O 1
ATOM 1810 N N . GLU A 1 230 ? -7.273 11.870 12.078 1.00 94.75 230 GLU A N 1
ATOM 1811 C CA . GLU A 1 230 ? -8.185 10.839 11.569 1.00 94.75 230 GLU A CA 1
ATOM 1812 C C . GLU A 1 230 ? -8.326 10.881 10.042 1.00 94.75 230 GLU A C 1
ATOM 1814 O O . GLU A 1 230 ? -8.497 9.850 9.390 1.00 94.75 230 GLU A O 1
ATOM 1819 N N . LYS A 1 231 ? -8.229 12.070 9.433 1.00 94.06 231 LYS A N 1
ATOM 1820 C CA . LYS A 1 231 ? -8.350 12.220 7.981 1.00 94.06 231 LYS A CA 1
ATOM 1821 C C . LYS A 1 231 ? -7.177 11.553 7.275 1.00 94.06 231 LYS A C 1
ATOM 1823 O O . LYS A 1 231 ? -7.400 10.813 6.313 1.00 94.06 231 LYS A O 1
ATOM 1828 N N . SER A 1 232 ? -5.955 11.810 7.729 1.00 94.44 232 SER A N 1
ATOM 1829 C CA . SER A 1 232 ? -4.751 11.190 7.175 1.00 94.44 232 SER A CA 1
ATOM 1830 C C . SER A 1 232 ? -4.737 9.682 7.425 1.00 94.44 232 SER A C 1
ATOM 1832 O O . SER A 1 232 ? -4.460 8.931 6.489 1.00 94.44 232 SER A O 1
ATOM 1834 N N . ALA A 1 233 ? -5.141 9.229 8.617 1.00 96.12 233 ALA A N 1
ATOM 1835 C CA . ALA A 1 233 ? -5.291 7.806 8.929 1.00 96.12 233 ALA A CA 1
ATOM 1836 C C . ALA A 1 233 ? -6.325 7.120 8.014 1.00 96.12 233 ALA A C 1
ATOM 1838 O O . ALA A 1 233 ? -6.023 6.114 7.375 1.00 96.12 233 ALA A O 1
ATOM 1839 N N . SER A 1 234 ? -7.510 7.718 7.846 1.00 95.88 234 SER A N 1
ATOM 1840 C CA . SER A 1 234 ? -8.573 7.227 6.957 1.00 95.88 234 SER A CA 1
ATOM 1841 C C . SER A 1 234 ? -8.105 7.097 5.504 1.00 95.88 234 SER A C 1
ATOM 1843 O O . SER A 1 234 ? -8.343 6.079 4.850 1.00 95.88 234 SER A O 1
ATOM 1845 N N . HIS A 1 235 ? -7.408 8.111 4.978 1.00 94.00 235 HIS A N 1
ATOM 1846 C CA . HIS A 1 235 ? -6.818 8.037 3.636 1.00 94.00 235 HIS A CA 1
ATOM 1847 C C . HIS A 1 235 ? -5.733 6.965 3.561 1.00 94.00 235 HIS A C 1
ATOM 1849 O O . HIS A 1 235 ? -5.658 6.250 2.562 1.00 94.00 235 HIS A O 1
ATOM 1855 N N . GLY A 1 236 ? -4.924 6.850 4.615 1.00 96.06 236 GLY A N 1
ATOM 1856 C CA . GLY A 1 236 ? -3.911 5.822 4.783 1.00 96.06 236 GLY A CA 1
ATOM 1857 C C . GLY A 1 236 ? -4.478 4.423 4.599 1.00 96.06 236 GLY A C 1
ATOM 1858 O O . GLY A 1 236 ? -4.057 3.709 3.693 1.00 96.06 236 GLY A O 1
ATOM 1859 N N . ILE A 1 237 ? -5.506 4.101 5.384 1.00 97.19 237 ILE A N 1
ATOM 1860 C CA . ILE A 1 237 ? -6.206 2.813 5.367 1.00 97.19 237 ILE A CA 1
ATOM 1861 C C . ILE A 1 237 ? -6.824 2.548 3.991 1.00 97.19 237 ILE A C 1
ATOM 1863 O O . ILE A 1 237 ? -6.550 1.511 3.391 1.00 97.19 237 ILE A O 1
ATOM 1867 N N . ARG A 1 238 ? -7.587 3.495 3.419 1.00 95.50 238 ARG A N 1
ATOM 1868 C CA . ARG A 1 238 ? -8.173 3.324 2.070 1.00 95.50 238 ARG A CA 1
ATOM 1869 C C . ARG A 1 238 ? -7.108 3.027 1.013 1.00 95.50 238 ARG A C 1
ATOM 1871 O O . ARG A 1 238 ? -7.339 2.257 0.083 1.00 95.50 238 ARG A O 1
ATOM 1878 N N . HIS A 1 239 ? -5.954 3.678 1.116 1.00 95.69 239 HIS A N 1
ATOM 1879 C CA . HIS A 1 239 ? -4.849 3.494 0.186 1.00 95.69 239 HIS A CA 1
ATOM 1880 C C . HIS A 1 239 ? -4.104 2.173 0.397 1.00 95.69 239 HIS A C 1
ATOM 1882 O O . HIS A 1 239 ? -3.790 1.495 -0.580 1.00 95.69 239 HIS A O 1
ATOM 1888 N N . GLY A 1 240 ? -3.898 1.765 1.646 1.00 97.44 240 GLY A N 1
ATOM 1889 C CA . GLY A 1 240 ? -3.329 0.465 1.970 1.00 97.44 240 GLY A CA 1
ATOM 1890 C C . GLY A 1 240 ? -4.232 -0.695 1.553 1.00 97.44 240 GLY A C 1
ATOM 1891 O O . GLY A 1 240 ? -3.740 -1.633 0.941 1.00 97.44 240 GLY A O 1
ATOM 1892 N N . ILE A 1 241 ? -5.556 -0.599 1.742 1.00 96.75 241 ILE A N 1
ATOM 1893 C CA . ILE A 1 241 ? -6.520 -1.613 1.269 1.00 96.75 241 ILE A CA 1
ATOM 1894 C C . ILE A 1 241 ? -6.341 -1.860 -0.232 1.00 96.75 241 ILE A C 1
ATOM 1896 O O . ILE A 1 241 ? -6.304 -3.005 -0.674 1.00 96.75 241 ILE A O 1
ATOM 1900 N N . ARG A 1 242 ? -6.159 -0.800 -1.030 1.00 96.06 242 ARG A N 1
ATOM 1901 C CA . ARG A 1 242 ? -5.919 -0.932 -2.475 1.00 96.06 242 ARG A CA 1
ATOM 1902 C C . ARG A 1 242 ? -4.654 -1.722 -2.789 1.00 96.06 242 ARG A C 1
ATOM 1904 O O . ARG A 1 242 ? -4.685 -2.519 -3.725 1.00 96.06 242 ARG A O 1
ATOM 1911 N N . LEU A 1 243 ? -3.574 -1.485 -2.040 1.00 97.50 243 LEU A N 1
ATOM 1912 C CA . LEU A 1 243 ? -2.329 -2.245 -2.160 1.00 97.50 243 LEU A CA 1
ATOM 1913 C C . LEU A 1 243 ? -2.568 -3.711 -1.788 1.00 97.50 243 LEU A C 1
ATOM 1915 O O . LEU A 1 243 ? -2.295 -4.578 -2.608 1.00 97.50 243 LEU A O 1
ATOM 1919 N N . LEU A 1 244 ? -3.172 -3.986 -0.630 1.00 97.62 244 LEU A N 1
ATOM 1920 C CA . LEU A 1 244 ? -3.429 -5.349 -0.150 1.00 97.62 244 LEU A CA 1
ATOM 1921 C C . LEU A 1 244 ? -4.315 -6.162 -1.104 1.00 97.62 244 LEU A C 1
ATOM 1923 O O . LEU A 1 244 ? -4.013 -7.318 -1.397 1.00 97.62 244 LEU A O 1
ATOM 1927 N N . VAL A 1 245 ? -5.385 -5.562 -1.636 1.00 96.94 245 VAL A N 1
ATOM 1928 C CA . VAL A 1 245 ? -6.253 -6.223 -2.626 1.00 96.94 245 VAL A CA 1
ATOM 1929 C C . VAL A 1 245 ? -5.464 -6.561 -3.889 1.00 96.94 245 VAL A C 1
ATOM 1931 O O . VAL A 1 245 ? -5.590 -7.663 -4.428 1.00 96.94 245 VAL A O 1
ATOM 1934 N N . PHE A 1 246 ? -4.628 -5.637 -4.371 1.00 97.69 246 PHE A N 1
ATOM 1935 C CA . PHE A 1 246 ? -3.833 -5.902 -5.562 1.00 97.69 246 PHE A CA 1
ATOM 1936 C C . PHE A 1 246 ? -2.719 -6.919 -5.309 1.00 97.69 246 PHE A C 1
ATOM 1938 O O . PHE A 1 246 ? -2.499 -7.768 -6.158 1.00 97.69 246 PHE A O 1
ATOM 1945 N N . GLU A 1 247 ? -2.071 -6.914 -4.146 1.00 97.19 247 GLU A N 1
ATOM 1946 C CA . GLU A 1 247 ? -1.096 -7.942 -3.758 1.00 97.19 247 GLU A CA 1
ATOM 1947 C C . GLU A 1 247 ? -1.715 -9.339 -3.744 1.00 97.19 247 GLU A C 1
ATOM 1949 O O . GLU A 1 247 ? -1.125 -10.267 -4.293 1.00 97.19 247 GLU A O 1
ATOM 1954 N N . ARG A 1 248 ? -2.917 -9.487 -3.167 1.00 96.75 248 ARG A N 1
ATOM 1955 C CA . ARG A 1 248 ? -3.664 -10.756 -3.182 1.00 96.75 248 ARG A CA 1
ATOM 1956 C C . ARG A 1 248 ? -4.036 -11.167 -4.605 1.00 96.75 248 ARG A C 1
ATOM 1958 O O . ARG A 1 248 ? -3.906 -12.333 -4.951 1.00 96.75 248 ARG A O 1
ATOM 1965 N N . THR A 1 249 ? -4.432 -10.207 -5.441 1.00 96.44 249 THR A N 1
ATOM 1966 C CA . THR A 1 249 ? -4.729 -10.453 -6.861 1.00 96.44 249 THR A CA 1
ATOM 1967 C C . THR A 1 249 ? -3.472 -10.880 -7.629 1.00 96.44 249 THR A C 1
ATOM 1969 O O . THR A 1 249 ? -3.528 -11.783 -8.461 1.00 96.44 249 THR A O 1
ATOM 1972 N N . TYR A 1 250 ? -2.337 -10.233 -7.361 1.00 96.50 250 TYR A N 1
ATOM 1973 C CA . TYR A 1 250 ? -1.070 -10.407 -8.070 1.00 96.50 250 TYR A CA 1
ATOM 1974 C C . TYR A 1 250 ? -0.250 -11.611 -7.579 1.00 96.50 250 TYR A C 1
ATOM 1976 O O . TYR A 1 250 ? 0.596 -12.098 -8.322 1.00 96.50 250 TYR A O 1
ATOM 1984 N N . GLU A 1 251 ? -0.508 -12.094 -6.358 1.00 95.69 251 GLU A N 1
ATOM 1985 C CA . GLU A 1 251 ? 0.135 -13.243 -5.688 1.00 95.69 251 GLU A CA 1
ATOM 1986 C C . GLU A 1 251 ? 1.607 -13.034 -5.279 1.00 95.69 251 GLU A C 1
ATOM 1988 O O . GLU A 1 251 ? 2.242 -13.922 -4.709 1.00 95.69 251 GLU A O 1
ATOM 1993 N N . HIS A 1 252 ? 2.149 -11.830 -5.476 1.00 94.12 252 HIS A N 1
ATOM 1994 C CA . HIS A 1 252 ? 3.481 -11.453 -5.003 1.00 94.12 252 HIS A CA 1
ATOM 1995 C C . HIS A 1 252 ? 3.456 -10.100 -4.303 1.00 94.12 252 HIS A C 1
ATOM 1997 O O . HIS A 1 252 ? 3.166 -9.075 -4.915 1.00 94.12 252 HIS A O 1
ATOM 2003 N N . VAL A 1 253 ? 3.854 -10.081 -3.029 1.00 95.75 253 VAL A N 1
ATOM 2004 C CA . VAL A 1 253 ? 3.890 -8.854 -2.217 1.00 95.75 253 VAL A CA 1
ATOM 2005 C C . VAL A 1 253 ? 4.884 -7.818 -2.752 1.00 95.75 253 VAL A C 1
ATOM 2007 O O . VAL A 1 253 ? 4.669 -6.617 -2.619 1.00 95.75 253 VAL A O 1
ATOM 2010 N N . GLY A 1 254 ? 5.955 -8.259 -3.424 1.00 96.00 254 GLY A N 1
ATOM 2011 C CA . GLY A 1 254 ? 6.961 -7.357 -3.984 1.00 96.00 254 GLY A CA 1
ATOM 2012 C C . GLY A 1 254 ? 6.428 -6.438 -5.086 1.00 96.00 254 GLY A C 1
ATOM 2013 O O . GLY A 1 254 ? 7.081 -5.449 -5.407 1.00 96.00 254 GLY A O 1
ATOM 2014 N N . VAL A 1 255 ? 5.221 -6.678 -5.614 1.00 97.44 255 VAL A N 1
ATOM 2015 C CA . VAL A 1 255 ? 4.561 -5.726 -6.518 1.00 97.44 255 VAL A CA 1
ATOM 2016 C C . VAL A 1 255 ? 4.306 -4.375 -5.844 1.00 97.44 255 VAL A C 1
ATOM 2018 O O . VAL A 1 255 ? 4.428 -3.330 -6.485 1.00 97.44 255 VAL A O 1
ATOM 2021 N N . SER A 1 256 ? 4.060 -4.362 -4.531 1.00 97.38 256 SER A N 1
ATOM 2022 C CA . SER A 1 256 ? 3.870 -3.124 -3.773 1.00 97.38 256 SER A CA 1
ATOM 2023 C C . SER A 1 256 ? 5.129 -2.273 -3.704 1.00 97.38 256 SER A C 1
ATOM 2025 O O . SER A 1 256 ? 5.020 -1.048 -3.755 1.00 97.38 256 SER A O 1
ATOM 2027 N N . ALA A 1 257 ? 6.320 -2.881 -3.728 1.00 95.44 257 ALA A N 1
ATOM 2028 C CA . ALA A 1 257 ? 7.578 -2.140 -3.822 1.00 95.44 257 ALA A CA 1
ATOM 2029 C C . ALA A 1 257 ? 7.620 -1.220 -5.055 1.00 95.44 257 ALA A C 1
ATOM 2031 O O . ALA A 1 257 ? 8.155 -0.114 -5.000 1.00 95.44 257 ALA A O 1
ATOM 2032 N N . ILE A 1 258 ? 7.020 -1.668 -6.162 1.00 96.44 258 ILE A N 1
ATOM 2033 C CA . ILE A 1 258 ? 6.931 -0.915 -7.415 1.00 96.44 258 ILE A CA 1
ATOM 2034 C C . ILE A 1 258 ? 5.784 0.097 -7.327 1.00 96.44 258 ILE A C 1
ATOM 2036 O O . ILE A 1 258 ? 5.975 1.292 -7.572 1.00 96.44 258 ILE A O 1
ATOM 2040 N N . LEU A 1 259 ? 4.587 -0.366 -6.951 1.00 97.25 259 LEU A N 1
ATOM 2041 C CA . LEU A 1 259 ? 3.368 0.445 -6.981 1.00 97.25 259 LEU A CA 1
ATOM 2042 C C . LEU A 1 259 ? 3.404 1.629 -6.021 1.00 97.25 259 LEU A C 1
ATOM 2044 O O . LEU A 1 259 ? 2.873 2.686 -6.354 1.00 97.25 259 LEU A O 1
ATOM 2048 N N . ILE A 1 260 ? 4.067 1.503 -4.873 1.00 96.31 260 ILE A N 1
ATOM 2049 C CA . ILE A 1 260 ? 4.241 2.605 -3.922 1.00 96.31 260 ILE A CA 1
ATOM 2050 C C . ILE A 1 260 ? 4.959 3.803 -4.573 1.00 96.31 260 ILE A C 1
ATOM 2052 O O . ILE A 1 260 ? 4.591 4.965 -4.355 1.00 96.31 260 ILE A O 1
ATOM 2056 N N . LEU A 1 261 ? 5.941 3.549 -5.443 1.00 95.00 261 LEU A N 1
ATOM 2057 C CA . LEU A 1 261 ? 6.725 4.599 -6.102 1.00 95.00 261 LEU A CA 1
ATOM 2058 C C . LEU A 1 261 ? 5.933 5.324 -7.205 1.00 95.00 261 LEU A C 1
ATOM 2060 O O . LEU A 1 261 ? 6.192 6.505 -7.481 1.00 95.00 261 LEU A O 1
ATOM 2064 N N . VAL A 1 262 ? 4.923 4.652 -7.769 1.00 94.38 262 VAL A N 1
ATOM 2065 C CA . VAL A 1 262 ? 3.979 5.169 -8.781 1.00 94.38 262 VAL A CA 1
ATOM 2066 C C . VAL A 1 262 ? 2.540 5.248 -8.264 1.00 94.38 262 VAL A C 1
ATOM 2068 O O . VAL A 1 262 ? 1.574 5.182 -9.027 1.00 94.38 262 VAL A O 1
ATOM 2071 N N . TYR A 1 263 ? 2.378 5.434 -6.951 1.00 94.06 263 TYR A N 1
ATOM 2072 C CA . TYR A 1 263 ? 1.078 5.283 -6.297 1.00 94.06 263 TYR A CA 1
ATOM 2073 C C . TYR A 1 263 ? 0.002 6.233 -6.844 1.00 94.06 263 TYR A C 1
ATOM 2075 O O . TYR A 1 263 ? -1.178 5.896 -6.882 1.00 94.06 263 TYR A O 1
ATOM 2083 N N . SER A 1 264 ? 0.383 7.424 -7.319 1.00 91.62 264 SER A N 1
ATOM 2084 C CA . SER A 1 264 ? -0.573 8.373 -7.901 1.00 91.62 264 SER A CA 1
ATOM 2085 C C . SER A 1 264 ? -1.188 7.901 -9.220 1.00 91.62 264 SER A C 1
ATOM 2087 O O . SER A 1 264 ? -2.286 8.351 -9.538 1.00 91.62 264 SER A O 1
ATOM 2089 N N . GLN A 1 265 ? -0.516 7.015 -9.960 1.00 94.25 265 GLN A N 1
ATOM 2090 C CA . GLN A 1 265 ? -1.083 6.322 -11.117 1.00 94.25 265 GLN A CA 1
ATOM 2091 C C . GLN A 1 265 ? -1.880 5.098 -10.666 1.00 94.25 265 GLN A C 1
ATOM 2093 O O . GLN A 1 265 ? -3.012 4.908 -11.098 1.00 94.25 265 GLN A O 1
ATOM 2098 N N . PHE A 1 266 ? -1.337 4.318 -9.729 1.00 96.06 266 PHE A N 1
ATOM 2099 C CA . PHE A 1 266 ? -2.005 3.132 -9.190 1.00 96.06 266 PHE A CA 1
ATOM 2100 C C . PHE A 1 266 ? -3.351 3.421 -8.518 1.00 96.06 266 PHE A C 1
ATOM 2102 O O . PHE A 1 266 ? -4.325 2.696 -8.723 1.00 96.06 266 PHE A O 1
ATOM 2109 N N . ARG A 1 267 ? -3.465 4.525 -7.776 1.00 93.25 267 ARG A N 1
ATOM 2110 C CA . ARG A 1 267 ? -4.733 4.935 -7.155 1.00 93.25 267 ARG A CA 1
ATOM 2111 C C . ARG A 1 267 ? -5.855 5.192 -8.170 1.00 93.25 267 ARG A C 1
ATOM 2113 O O . ARG A 1 267 ? -7.013 5.172 -7.777 1.00 93.25 267 ARG A O 1
ATOM 2120 N N . SER A 1 268 ? -5.515 5.466 -9.430 1.00 93.12 268 SER A N 1
ATOM 2121 C CA . SER A 1 268 ? -6.481 5.755 -10.494 1.00 93.12 268 SER A CA 1
ATOM 2122 C C . SER A 1 268 ? -7.003 4.491 -11.180 1.00 93.12 268 SER A C 1
ATOM 2124 O O . SER A 1 268 ? -7.982 4.576 -11.914 1.00 93.12 268 SER A O 1
ATOM 2126 N N . VAL A 1 269 ? -6.375 3.331 -10.950 1.00 94.50 269 VAL A N 1
ATOM 2127 C CA . VAL A 1 269 ? -6.801 2.056 -11.540 1.00 94.50 269 VAL A CA 1
ATOM 2128 C C . VAL A 1 269 ? -8.032 1.533 -10.809 1.00 94.50 269 VAL A C 1
ATOM 2130 O O . VAL A 1 269 ? -7.997 1.293 -9.608 1.00 94.50 269 VAL A O 1
ATOM 2133 N N . LYS A 1 270 ? -9.151 1.330 -11.489 1.00 93.31 270 LYS A N 1
ATOM 2134 C CA . LYS A 1 270 ? -10.360 0.781 -10.866 1.00 93.31 270 LYS A CA 1
ATOM 2135 C C . LYS A 1 270 ? -10.126 -0.671 -10.441 1.00 93.31 270 LYS A C 1
ATOM 2137 O O . LYS A 1 270 ? -9.447 -1.414 -11.145 1.00 93.31 270 LYS A O 1
ATOM 2142 N N . TYR A 1 271 ? -10.732 -1.094 -9.329 1.00 93.75 271 TYR A N 1
ATOM 2143 C CA . TYR A 1 271 ? -10.596 -2.467 -8.817 1.00 93.75 271 TYR A CA 1
ATOM 2144 C C . TYR A 1 271 ? -10.962 -3.520 -9.870 1.00 93.75 271 TYR A C 1
ATOM 2146 O O . TYR A 1 271 ? -10.202 -4.460 -10.076 1.00 93.75 271 TYR A O 1
ATOM 2154 N N . LYS A 1 272 ? -12.044 -3.303 -10.632 1.00 92.75 272 LYS A N 1
ATOM 2155 C CA . LYS A 1 272 ? -12.449 -4.181 -11.746 1.00 92.75 272 LYS A CA 1
ATOM 2156 C C . LYS A 1 272 ? -11.359 -4.425 -12.804 1.00 92.75 272 LYS A C 1
ATOM 2158 O O . LYS A 1 272 ? -11.395 -5.435 -13.493 1.00 92.75 272 LYS A O 1
ATOM 2163 N N . ASN A 1 273 ? -10.376 -3.527 -12.913 1.00 94.56 273 ASN A N 1
ATOM 2164 C CA . ASN A 1 273 ? -9.267 -3.624 -13.863 1.00 94.56 273 ASN A CA 1
ATOM 2165 C C . ASN A 1 273 ? -7.997 -4.242 -13.245 1.00 94.56 273 ASN A C 1
ATOM 2167 O O . ASN A 1 273 ? -6.970 -4.316 -13.918 1.00 94.56 273 ASN A O 1
ATOM 2171 N N . TYR A 1 274 ? -8.028 -4.701 -11.987 1.00 95.75 274 TYR A N 1
ATOM 2172 C CA . TYR A 1 274 ? -6.860 -5.290 -11.319 1.00 95.75 274 TYR A CA 1
ATOM 2173 C C . TYR A 1 274 ? -6.406 -6.603 -11.967 1.00 95.75 274 TYR A C 1
ATOM 2175 O O . TYR A 1 274 ? -5.205 -6.817 -12.103 1.00 95.75 274 TYR A O 1
ATOM 2183 N N . LEU A 1 275 ? -7.328 -7.449 -12.438 1.00 95.88 275 LEU A N 1
ATOM 2184 C CA . LEU A 1 275 ? -6.965 -8.674 -13.164 1.00 95.88 275 LEU A CA 1
ATOM 2185 C C . LEU A 1 275 ? -6.216 -8.356 -14.464 1.00 95.88 275 LEU A C 1
ATOM 2187 O O . LEU A 1 275 ? -5.144 -8.901 -14.713 1.00 95.88 275 LEU A O 1
ATOM 2191 N N . LEU A 1 276 ? -6.714 -7.392 -15.240 1.00 96.12 276 LEU A N 1
ATOM 2192 C CA . LEU A 1 276 ? -6.023 -6.927 -16.440 1.00 96.12 276 LEU A CA 1
ATOM 2193 C C . LEU A 1 276 ? -4.654 -6.316 -16.105 1.00 96.12 276 LEU A C 1
ATOM 2195 O O . LEU A 1 276 ? -3.673 -6.585 -16.794 1.00 96.12 276 LEU A O 1
ATOM 2199 N N . LEU A 1 277 ? -4.563 -5.507 -15.045 1.00 96.69 277 LEU A N 1
ATOM 2200 C CA . LEU A 1 277 ? -3.291 -4.934 -14.606 1.00 96.69 277 LEU A CA 1
ATOM 2201 C C . LEU A 1 277 ? -2.282 -6.025 -14.209 1.00 96.69 277 LEU A C 1
ATOM 2203 O O . LEU A 1 277 ? -1.110 -5.914 -14.569 1.00 96.69 277 LEU A O 1
ATOM 2207 N N . LYS A 1 278 ? -2.724 -7.083 -13.514 1.00 97.00 278 LYS A N 1
ATOM 2208 C CA . LYS A 1 278 ? -1.897 -8.261 -13.206 1.00 97.00 278 LYS A CA 1
ATOM 2209 C C . LYS A 1 278 ? -1.340 -8.871 -14.487 1.00 97.00 278 LYS A C 1
ATOM 2211 O O . LYS A 1 278 ? -0.125 -9.003 -14.599 1.00 97.00 278 LYS A O 1
ATOM 2216 N N . GLU A 1 279 ? -2.199 -9.187 -15.456 1.00 96.88 279 GLU A N 1
ATOM 2217 C CA . GLU A 1 279 ? -1.772 -9.786 -16.726 1.00 96.88 279 GLU A CA 1
ATOM 2218 C C . GLU A 1 279 ? -0.766 -8.909 -17.474 1.00 96.88 279 GLU A C 1
ATOM 2220 O O . GLU A 1 279 ? 0.225 -9.408 -18.002 1.00 96.88 279 GLU A O 1
ATOM 2225 N N . LEU A 1 280 ? -1.007 -7.597 -17.518 1.00 96.19 280 LEU A N 1
ATOM 2226 C CA . LEU A 1 280 ? -0.123 -6.637 -18.173 1.00 96.19 280 LEU A CA 1
ATOM 2227 C C . LEU A 1 280 ? 1.261 -6.590 -17.514 1.00 96.19 280 LEU A C 1
ATOM 2229 O O . LEU A 1 280 ? 2.272 -6.647 -18.210 1.00 96.19 280 LEU A O 1
ATOM 2233 N N . LEU A 1 281 ? 1.312 -6.534 -16.182 1.00 95.94 281 LEU A N 1
ATOM 2234 C CA . LEU A 1 281 ? 2.567 -6.538 -15.428 1.00 95.94 281 LEU A CA 1
ATOM 2235 C C . LEU A 1 281 ? 3.306 -7.878 -15.510 1.00 95.94 281 LEU A C 1
ATOM 2237 O O . LEU A 1 281 ? 4.528 -7.885 -15.480 1.00 95.94 281 LEU A O 1
ATOM 2241 N N . GLN A 1 282 ? 2.594 -9.005 -15.593 1.00 94.94 282 GLN A N 1
ATOM 2242 C CA . GLN A 1 282 ? 3.209 -10.330 -15.741 1.00 94.94 282 GLN A CA 1
ATOM 2243 C C . GLN A 1 282 ? 3.748 -10.572 -17.158 1.00 94.94 282 GLN A C 1
ATOM 2245 O O . GLN A 1 282 ? 4.773 -11.230 -17.316 1.00 94.94 282 GLN A O 1
ATOM 2250 N N . LYS A 1 283 ? 3.082 -10.032 -18.189 1.00 95.00 283 LYS A N 1
ATOM 2251 C CA . LYS A 1 283 ? 3.566 -10.076 -19.581 1.00 95.00 283 LYS A CA 1
ATOM 2252 C C . LYS A 1 283 ? 4.810 -9.211 -19.784 1.00 95.00 283 LYS A C 1
ATOM 2254 O O . LYS A 1 283 ? 5.641 -9.530 -20.631 1.0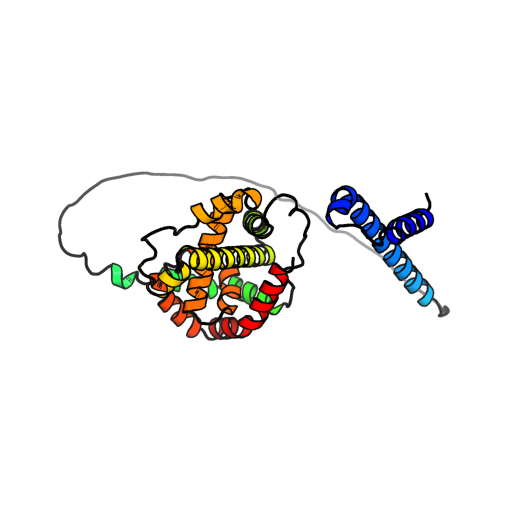0 95.00 283 LYS A O 1
ATOM 2259 N N . ASP A 1 284 ? 4.947 -8.133 -19.018 1.00 93.62 284 ASP A N 1
ATOM 2260 C CA . ASP A 1 284 ? 6.167 -7.335 -18.995 1.00 93.62 284 ASP A CA 1
ATOM 2261 C C . ASP A 1 284 ? 7.247 -8.033 -18.151 1.00 93.62 284 ASP A C 1
ATOM 2263 O O . ASP A 1 284 ? 7.220 -8.019 -16.919 1.00 93.62 284 ASP A O 1
ATOM 2267 N N . HIS A 1 285 ? 8.223 -8.652 -18.823 1.00 90.69 285 HIS A N 1
ATOM 2268 C CA . HIS A 1 285 ? 9.275 -9.431 -18.165 1.00 90.69 285 HIS A CA 1
ATOM 2269 C C . HIS A 1 285 ? 10.066 -8.620 -17.124 1.00 90.69 285 HIS A C 1
ATOM 2271 O O . HIS A 1 285 ? 10.488 -9.172 -16.106 1.00 90.69 285 HIS A O 1
ATOM 2277 N N . LEU A 1 286 ? 10.278 -7.318 -17.347 1.00 94.19 286 LEU A N 1
ATOM 2278 C CA . LEU A 1 286 ? 11.033 -6.473 -16.424 1.00 94.19 286 LEU A CA 1
ATOM 2279 C C . LEU A 1 286 ? 10.270 -6.298 -15.109 1.00 94.19 286 LEU A C 1
ATOM 2281 O O . LEU A 1 286 ? 10.812 -6.572 -14.039 1.00 94.19 286 LEU A O 1
ATOM 2285 N N . TRP A 1 287 ? 9.012 -5.862 -15.181 1.00 94.88 287 TRP A N 1
ATOM 2286 C CA . TRP A 1 287 ? 8.220 -5.577 -13.983 1.00 94.88 287 TRP A CA 1
ATOM 2287 C C . TRP A 1 287 ? 7.752 -6.847 -13.276 1.00 94.88 287 TRP A C 1
ATOM 2289 O O . TRP A 1 287 ? 7.783 -6.889 -12.046 1.00 94.88 287 TRP A O 1
ATOM 2299 N N . GLY A 1 288 ? 7.396 -7.889 -14.032 1.00 94.31 288 GLY A N 1
ATOM 2300 C CA . GLY A 1 288 ? 7.026 -9.192 -13.487 1.00 94.31 288 GLY A CA 1
ATOM 2301 C C . GLY A 1 288 ? 8.153 -9.823 -12.674 1.00 94.31 288 GLY A C 1
ATOM 2302 O O . GLY A 1 288 ? 7.970 -10.149 -11.500 1.00 94.31 288 GLY A O 1
ATOM 2303 N N . SER A 1 289 ? 9.353 -9.923 -13.258 1.00 95.12 289 SER A N 1
ATOM 2304 C CA . SER A 1 289 ? 10.515 -10.492 -12.560 1.00 95.12 289 SER A CA 1
ATOM 2305 C C . SER A 1 289 ? 10.945 -9.652 -11.355 1.00 95.12 289 SER A C 1
ATOM 2307 O O . SER A 1 289 ? 11.278 -10.207 -10.305 1.00 95.12 289 SER A O 1
ATOM 2309 N N . LEU A 1 290 ? 10.881 -8.320 -11.463 1.00 95.25 290 LEU A N 1
ATOM 2310 C CA . LEU A 1 290 ? 11.198 -7.416 -10.361 1.00 95.25 290 LEU A CA 1
ATOM 2311 C C . LEU A 1 290 ? 10.221 -7.574 -9.189 1.00 95.25 290 LEU A C 1
ATOM 2313 O O . LEU A 1 290 ? 10.663 -7.637 -8.042 1.00 95.25 290 LEU A O 1
ATOM 2317 N N . ALA A 1 291 ? 8.915 -7.669 -9.456 1.00 95.56 291 ALA A N 1
ATOM 2318 C CA . ALA A 1 291 ? 7.896 -7.845 -8.424 1.00 95.56 291 ALA A CA 1
ATOM 2319 C C . ALA A 1 291 ? 8.107 -9.151 -7.642 1.00 95.56 291 ALA A C 1
ATOM 2321 O O . ALA A 1 291 ? 8.126 -9.147 -6.407 1.00 95.56 291 ALA A O 1
ATOM 2322 N N . SER A 1 292 ? 8.339 -10.266 -8.340 1.00 94.69 292 SER A N 1
ATOM 2323 C CA . SER A 1 292 ? 8.647 -11.542 -7.689 1.00 94.69 292 SER A CA 1
ATOM 2324 C C . SER A 1 292 ? 9.967 -11.459 -6.909 1.00 94.69 292 SER A C 1
ATOM 2326 O O . SER A 1 292 ? 9.997 -11.783 -5.720 1.00 94.69 292 SER A O 1
ATOM 2328 N N . GLY A 1 293 ? 11.032 -10.930 -7.523 1.00 95.25 293 GLY A N 1
ATOM 2329 C CA . GLY A 1 293 ? 12.365 -10.824 -6.918 1.00 95.25 293 GLY A CA 1
ATOM 2330 C C . GLY A 1 293 ? 12.450 -9.890 -5.705 1.00 95.25 293 GLY A C 1
ATOM 2331 O O . GLY A 1 293 ? 13.303 -10.080 -4.838 1.00 95.25 293 GLY A O 1
ATOM 2332 N N . LYS A 1 294 ? 11.556 -8.900 -5.593 1.00 94.69 294 LYS A N 1
ATOM 2333 C CA . LYS A 1 294 ? 11.522 -7.953 -4.465 1.00 94.69 294 LYS A CA 1
ATOM 2334 C C . LYS A 1 294 ? 10.622 -8.378 -3.313 1.00 94.69 294 LYS A C 1
ATOM 2336 O O . LYS A 1 294 ? 10.596 -7.681 -2.306 1.00 94.69 294 LYS A O 1
ATOM 2341 N N . SER A 1 295 ? 9.939 -9.519 -3.398 1.00 95.31 295 SER A N 1
ATOM 2342 C CA . SER A 1 295 ? 9.011 -9.957 -2.345 1.00 95.31 295 SER A CA 1
ATOM 2343 C C . SER A 1 295 ? 9.686 -10.138 -0.979 1.00 95.31 295 SER A C 1
ATOM 2345 O O . SER A 1 295 ? 9.193 -9.608 0.014 1.00 95.31 295 SER A O 1
ATOM 2347 N N . SER A 1 296 ? 10.829 -10.829 -0.915 1.00 94.44 296 SER A N 1
ATOM 2348 C CA . SER A 1 296 ? 11.550 -11.049 0.351 1.00 94.44 296 SER A CA 1
ATOM 2349 C C . SER A 1 296 ? 12.121 -9.753 0.925 1.00 94.44 296 SER A C 1
ATOM 2351 O O . SER A 1 296 ? 11.982 -9.491 2.115 1.00 94.44 296 SER A O 1
ATOM 2353 N N . TRP A 1 297 ? 12.712 -8.920 0.064 1.00 93.69 297 TRP A N 1
ATOM 2354 C CA . TRP A 1 297 ? 13.233 -7.608 0.448 1.00 93.69 297 TRP A CA 1
ATOM 2355 C C . TRP A 1 297 ? 12.123 -6.696 0.983 1.00 93.69 297 TRP A C 1
ATOM 2357 O O . TRP A 1 297 ? 12.278 -6.092 2.036 1.00 93.69 297 TRP A O 1
ATOM 2367 N N . PHE A 1 298 ? 10.969 -6.656 0.315 1.00 94.69 298 PHE A N 1
ATOM 2368 C CA . PHE A 1 298 ? 9.842 -5.832 0.742 1.00 94.69 298 PHE A CA 1
ATOM 2369 C C . PHE A 1 298 ? 9.310 -6.253 2.119 1.00 94.69 298 PHE A C 1
ATOM 2371 O O . PHE A 1 298 ? 9.064 -5.396 2.961 1.00 94.69 298 PHE A O 1
ATOM 2378 N N . ARG A 1 299 ? 9.208 -7.565 2.387 1.00 94.38 299 ARG A N 1
ATOM 2379 C CA . ARG A 1 299 ? 8.850 -8.079 3.723 1.00 94.38 299 ARG A CA 1
ATOM 2380 C C . ARG A 1 299 ? 9.874 -7.704 4.792 1.00 94.38 299 ARG A C 1
ATOM 2382 O O . ARG A 1 299 ? 9.497 -7.460 5.930 1.00 94.38 299 ARG A O 1
ATOM 2389 N N . GLN A 1 300 ? 11.160 -7.672 4.443 1.00 93.00 300 GLN A N 1
ATOM 2390 C CA . GLN A 1 300 ? 12.201 -7.226 5.366 1.00 93.00 300 GLN A CA 1
ATOM 2391 C C . GLN A 1 300 ? 12.048 -5.739 5.696 1.00 93.00 300 GLN A C 1
ATOM 2393 O O . GLN A 1 300 ? 12.087 -5.390 6.871 1.00 93.00 300 GLN A O 1
ATOM 2398 N N . CYS A 1 301 ? 11.822 -4.890 4.689 1.00 92.19 301 CYS A N 1
ATOM 2399 C CA . CYS A 1 301 ? 11.568 -3.467 4.905 1.00 92.19 301 CYS A CA 1
ATOM 2400 C C . CYS A 1 301 ? 10.320 -3.230 5.754 1.00 92.19 301 CYS A C 1
ATOM 2402 O O . CYS A 1 301 ? 10.339 -2.369 6.621 1.00 92.19 301 CYS A O 1
ATOM 2404 N N . GLU A 1 302 ? 9.251 -3.994 5.525 1.00 92.00 302 GLU A N 1
ATOM 2405 C CA . GLU A 1 302 ? 8.059 -3.941 6.371 1.00 92.00 302 GLU A CA 1
ATOM 2406 C C . GLU A 1 302 ? 8.378 -4.309 7.815 1.00 92.00 302 GLU A C 1
ATOM 2408 O O . GLU A 1 302 ? 8.061 -3.545 8.712 1.00 92.00 302 GLU A O 1
ATOM 2413 N N . LYS A 1 303 ? 9.058 -5.435 8.047 1.00 91.94 303 LYS A N 1
ATOM 2414 C CA . LYS A 1 303 ? 9.421 -5.834 9.407 1.00 91.94 303 LYS A CA 1
ATOM 2415 C C . LYS A 1 303 ? 10.237 -4.747 10.111 1.00 91.94 303 LYS A C 1
ATOM 2417 O O . LYS A 1 303 ? 9.925 -4.383 11.233 1.00 91.94 303 LYS A O 1
ATOM 2422 N N . GLN A 1 304 ? 11.248 -4.209 9.431 1.00 90.25 304 GLN A N 1
ATOM 2423 C CA . GLN A 1 304 ? 12.051 -3.107 9.963 1.00 90.25 304 GLN A CA 1
ATOM 2424 C C . GLN A 1 304 ? 11.207 -1.870 10.264 1.00 90.25 304 GLN A C 1
ATOM 2426 O O . GLN A 1 304 ? 11.511 -1.161 11.209 1.00 90.25 304 GLN A O 1
ATOM 2431 N N . TYR A 1 305 ? 10.180 -1.607 9.457 1.00 90.56 305 TYR A N 1
ATOM 2432 C CA . TYR A 1 305 ? 9.282 -0.476 9.635 1.00 90.56 305 TYR A CA 1
ATOM 2433 C C . TYR A 1 305 ? 8.333 -0.640 10.827 1.00 90.56 305 TYR A C 1
ATOM 2435 O O . TYR A 1 305 ? 8.057 0.342 11.501 1.00 90.56 305 TYR A O 1
ATOM 2443 N N . GLU A 1 306 ? 7.852 -1.857 11.094 1.00 87.69 306 GLU A N 1
ATOM 2444 C CA . GLU A 1 306 ? 7.023 -2.161 12.273 1.00 87.69 306 GLU A CA 1
ATOM 2445 C C . GLU A 1 306 ? 7.831 -2.189 13.580 1.00 87.69 306 GLU A C 1
ATOM 2447 O O . GLU A 1 306 ? 7.277 -1.957 14.650 1.00 87.69 306 GLU A O 1
ATOM 2452 N N . ASP A 1 307 ? 9.132 -2.482 13.498 1.00 85.19 307 ASP A N 1
ATOM 2453 C CA . ASP A 1 307 ? 10.043 -2.523 14.649 1.00 85.19 307 ASP A CA 1
ATOM 2454 C C . ASP A 1 307 ? 10.511 -1.111 15.103 1.00 85.19 307 ASP A C 1
ATOM 2456 O O . ASP A 1 307 ? 11.298 -1.006 16.049 1.00 85.19 307 ASP A O 1
ATOM 2460 N N . LEU A 1 308 ? 10.073 -0.038 14.424 1.00 74.69 308 LEU A N 1
ATOM 2461 C CA . LEU A 1 308 ? 10.424 1.365 14.706 1.00 74.69 308 LEU A CA 1
ATOM 2462 C C . LEU A 1 308 ? 9.609 1.995 15.843 1.00 74.69 308 LEU A C 1
ATOM 2464 O O . LEU A 1 308 ? 10.237 2.768 16.607 1.00 74.69 308 LEU A O 1
#

Sequence (308 aa):
MSEIEAIVQATHVLSGLSVINIQDLLPYQNKLENTLRILERSLEAIQRRSSQLSGSVKPSLRPYSPTSSPDPQPPFQHGSDEPSPRPSSSSQPSTPRADERNSLVSDESENLGSDARSLLQALGDSKRSKKILDYLSSGSDPINGSQNDWIQEDPRVNDIKFCSTNRSLDAKFRRGLGQRSLAIEYDEWEQKIFNTSRVSELCRDLSAADQHDGHINQFLRENTHRFKDEKSASHGIRHGIRLLVFERTYEHVGVSAILILVYSQFRSVKYKNYLLLKELLQKDHLWGSLASGKSSWFRQCEKQYEDL